Protein AF-A0A7J4K271-F1 (afdb_monomer)

pLDDT: mean 82.53, std 18.09, range [30.38, 98.75]

Sequence (324 aa):
MAYIAGIDEAGRGPVIGPMVMAIAACDEQDQVRLARAGIDDSKQLSPELRERLFSVVSDLPHEIISLSPSDIDAAVNGKSQGDNLNLLEARTTALLIYRLAKRTPIAKVIIDSPTKTTAKHERDVREALSKMDSEGVTRNIALVCEIKADANHTIVGAASILAKVTRDASIRDLELTHGPMGSGYPSDPQTQAFLGTHWREGHDFFRRSWESYRRLERSEGQSSLGAFGTVSDENRSAEHAATVEAFEALKGHGFSFVSPTNPYEVVRMKGAAGVTIIRYTTGKLVVQGPDGARANAERLIASLGLAQAAGLESKRPRGRPKKA

Foldseek 3Di:
DAKEKEKDWDDPFFQFAWIKIKMFIDDPVLVVQLVVLVLALADPADLVSLVVCLVSLVVTQMDMDIGFLVNQLCQCVPPDPPRHPLLVVLLVLLVRLVVSLVPHRHQEYEYAHPDPPQVVSVVSNVVSNVVPPPVCSCVRYHYHYDHSVSNVDSNNVSRVSNNHNVRVVRQVVVCVPQNDQPPSHPPDPSVLVSCLPCLVVPDRRGNCSDPSNVVSVVVVVVVVVVVPDPPDPVVLVVLLVVLQVLCVVCVVVAKDFDDDPDPQWSTWIAGPQGWIWTAGPVLAIDIDHDPVVSVVVVVVCVVSVVCVSRDDDDDDDDDDDDDD

Nearest PDB structures (foldseek):
  1eke-assembly1_B  TM=8.926E-01  e=1.968E-17  Methanocaldococcus jannaschii
  1eke-assembly1_A  TM=8.820E-01  e=4.638E-17  Methanocaldococcus jannaschii
  2dfh-assembly1_A  TM=8.476E-01  e=7.035E-18  Thermococcus kodakarensis KOD1
  3p5j-assembly1_A  TM=8.511E-01  e=9.435E-15  Mus musculus
  3puf-assembly4_J  TM=8.505E-01  e=3.719E-14  Homo sapiens

Structure (mmCIF, N/CA/C/O backbone):
data_AF-A0A7J4K271-F1
#
_entry.id   AF-A0A7J4K271-F1
#
loop_
_atom_site.group_PDB
_atom_site.id
_atom_site.type_symbol
_atom_site.label_atom_id
_atom_site.label_alt_id
_atom_site.label_comp_id
_atom_site.label_asym_id
_atom_site.label_entity_id
_atom_site.label_seq_id
_atom_site.pdbx_PDB_ins_code
_atom_site.Cartn_x
_atom_site.Cartn_y
_atom_site.Cartn_z
_atom_site.occupancy
_atom_site.B_iso_or_equiv
_atom_site.auth_seq_id
_atom_site.auth_comp_id
_atom_site.auth_asym_id
_atom_site.auth_atom_id
_atom_site.pdbx_PDB_model_num
ATOM 1 N N . MET A 1 1 ? -18.659 -1.886 23.461 1.00 61.75 1 MET A N 1
ATOM 2 C CA . MET A 1 1 ? -17.397 -2.653 23.411 1.00 61.75 1 MET A CA 1
ATOM 3 C C . MET A 1 1 ? -16.392 -1.842 22.613 1.00 61.75 1 MET A C 1
ATOM 5 O O . MET A 1 1 ? -16.815 -1.136 21.706 1.00 61.75 1 MET A O 1
ATOM 9 N N . ALA A 1 2 ? -15.121 -1.845 23.007 1.00 85.56 2 ALA A N 1
ATOM 10 C CA . ALA A 1 2 ? -14.079 -1.076 22.334 1.00 85.56 2 ALA A CA 1
ATOM 11 C C . ALA A 1 2 ? -13.359 -1.970 21.320 1.00 85.56 2 ALA A C 1
ATOM 13 O O . ALA A 1 2 ? -12.863 -3.029 21.695 1.00 85.56 2 ALA A O 1
ATOM 14 N N . TYR A 1 3 ? -13.308 -1.547 20.060 1.00 96.94 3 TYR A N 1
ATOM 15 C CA . TYR A 1 3 ? -12.655 -2.307 18.998 1.00 96.94 3 TYR A CA 1
ATOM 16 C C . TYR A 1 3 ? -11.147 -2.038 18.970 1.00 96.94 3 TYR A C 1
ATOM 18 O O . TYR A 1 3 ? -10.691 -0.917 19.226 1.00 96.94 3 TYR A O 1
ATOM 26 N N . ILE A 1 4 ? -10.380 -3.062 18.602 1.00 97.44 4 ILE A N 1
ATOM 27 C CA . ILE A 1 4 ? -8.977 -2.933 18.194 1.00 97.44 4 ILE A CA 1
ATOM 28 C C . ILE A 1 4 ? -8.934 -3.091 16.680 1.00 97.44 4 ILE A C 1
ATOM 30 O O . ILE A 1 4 ? -9.568 -3.996 16.144 1.00 97.44 4 ILE A O 1
ATOM 34 N N . ALA A 1 5 ? -8.197 -2.218 16.001 1.00 98.38 5 ALA A N 1
ATOM 35 C CA . ALA A 1 5 ? -8.028 -2.260 14.560 1.00 98.38 5 ALA A CA 1
ATOM 36 C C . ALA A 1 5 ? -6.580 -2.547 14.151 1.00 98.38 5 ALA A C 1
ATOM 38 O O . ALA A 1 5 ? -5.645 -2.189 14.866 1.00 98.38 5 ALA A O 1
ATOM 39 N N . GLY A 1 6 ? -6.414 -3.176 12.992 1.00 98.06 6 GLY A N 1
ATOM 40 C CA . GLY A 1 6 ? -5.140 -3.457 12.340 1.00 98.06 6 GLY A CA 1
ATOM 41 C C . GLY A 1 6 ? -5.098 -2.832 10.950 1.00 98.06 6 GLY A C 1
ATOM 42 O O . GLY A 1 6 ? -6.126 -2.807 10.275 1.00 98.06 6 GLY A O 1
ATOM 43 N N . ILE A 1 7 ? -3.936 -2.326 10.537 1.00 98.56 7 ILE A N 1
ATOM 44 C CA . ILE A 1 7 ? -3.683 -1.766 9.203 1.00 98.56 7 ILE A CA 1
ATOM 45 C C . ILE A 1 7 ? -2.501 -2.472 8.562 1.00 98.56 7 ILE A C 1
ATOM 47 O O . ILE A 1 7 ? -1.463 -2.615 9.205 1.00 98.56 7 ILE A O 1
ATOM 51 N N . ASP A 1 8 ? -2.664 -2.833 7.294 1.00 97.56 8 ASP A N 1
ATOM 52 C CA . ASP A 1 8 ? -1.608 -3.382 6.446 1.00 97.56 8 ASP A CA 1
ATOM 53 C C . ASP A 1 8 ? -1.859 -3.012 4.968 1.00 97.56 8 ASP A C 1
ATOM 55 O O . ASP A 1 8 ? -2.960 -2.579 4.590 1.00 97.56 8 ASP A O 1
ATOM 59 N N . GLU A 1 9 ? -0.848 -3.193 4.122 1.00 96.81 9 GLU A N 1
ATOM 60 C CA . GLU A 1 9 ? -0.902 -2.957 2.688 1.00 96.81 9 GLU A CA 1
ATOM 61 C C . GLU A 1 9 ? -0.472 -4.155 1.829 1.00 96.81 9 GLU A C 1
ATOM 63 O O . GLU A 1 9 ? 0.218 -5.088 2.231 1.00 96.81 9 GLU A O 1
ATOM 68 N N . ALA A 1 10 ? -0.859 -4.107 0.558 1.00 94.94 10 ALA A N 1
ATOM 69 C CA . ALA A 1 10 ? -0.412 -5.030 -0.466 1.00 94.94 10 ALA A CA 1
ATOM 70 C C . ALA A 1 10 ? -0.005 -4.268 -1.723 1.00 94.94 10 ALA A C 1
ATOM 72 O O . ALA A 1 10 ? -0.658 -3.319 -2.157 1.00 94.94 10 ALA A O 1
ATOM 73 N N . GLY A 1 11 ? 1.065 -4.727 -2.371 1.00 94.75 11 GLY A N 1
ATOM 74 C CA . GLY A 1 11 ? 1.507 -4.139 -3.632 1.00 94.75 11 GLY A CA 1
ATOM 75 C C . GLY A 1 11 ? 2.317 -2.864 -3.475 1.00 94.75 11 GLY A C 1
ATOM 76 O O . GLY A 1 11 ? 2.340 -2.054 -4.389 1.00 94.75 11 GLY A O 1
ATOM 77 N N . ARG A 1 12 ? 3.036 -2.675 -2.372 1.00 94.94 12 ARG A N 1
ATOM 78 C CA . ARG A 1 12 ? 3.944 -1.534 -2.223 1.00 94.94 12 ARG A CA 1
ATOM 79 C C . ARG A 1 12 ? 5.079 -1.517 -3.255 1.00 94.94 12 ARG A C 1
ATOM 81 O O . ARG A 1 12 ? 5.373 -0.474 -3.817 1.00 94.94 12 ARG A O 1
ATOM 88 N N . GLY A 1 13 ? 5.704 -2.663 -3.531 1.00 93.94 13 GLY A N 1
ATOM 89 C CA . GLY A 1 13 ? 6.903 -2.782 -4.383 1.00 93.94 13 GLY A CA 1
ATOM 90 C C . GLY A 1 13 ? 6.730 -2.970 -5.908 1.00 93.94 13 GLY A C 1
ATOM 91 O O . GLY A 1 13 ? 7.620 -2.521 -6.633 1.00 93.94 13 GLY A O 1
ATOM 92 N N . PRO A 1 14 ? 5.670 -3.624 -6.420 1.00 95.62 14 PRO A N 1
ATOM 93 C CA . PRO A 1 14 ? 5.467 -3.877 -7.852 1.00 95.62 14 PRO A CA 1
ATOM 94 C C . PRO A 1 14 ? 5.519 -2.628 -8.740 1.00 95.62 14 PRO A C 1
ATOM 96 O O . PRO A 1 14 ? 5.139 -1.549 -8.305 1.00 95.62 14 PRO A O 1
ATOM 99 N N . VAL A 1 15 ? 5.949 -2.781 -9.998 1.00 95.62 15 VAL A N 1
ATOM 100 C CA . VAL A 1 15 ? 5.848 -1.739 -11.045 1.00 95.62 15 VAL A CA 1
ATOM 101 C C . VAL A 1 15 ? 4.485 -1.757 -11.747 1.00 95.62 15 VAL A C 1
ATOM 103 O O . VAL A 1 15 ? 4.126 -0.792 -12.417 1.00 95.62 15 VAL A O 1
ATOM 106 N N . ILE A 1 16 ? 3.720 -2.838 -11.576 1.00 94.62 16 ILE A N 1
ATOM 107 C CA . ILE A 1 16 ? 2.398 -3.044 -12.175 1.00 94.62 16 ILE A CA 1
ATOM 108 C C . ILE A 1 16 ? 1.319 -3.046 -11.089 1.00 94.62 16 ILE A C 1
ATOM 110 O O . ILE A 1 16 ? 1.470 -3.671 -10.031 1.00 94.62 16 ILE A O 1
ATOM 114 N N . GLY A 1 17 ? 0.210 -2.384 -11.400 1.00 93.25 17 GLY A N 1
ATOM 115 C CA . GLY A 1 17 ? -1.034 -2.412 -10.653 1.00 93.25 17 GLY A CA 1
ATOM 116 C C . GLY A 1 17 ? -1.037 -1.542 -9.395 1.00 93.25 17 GLY A C 1
ATOM 117 O O . GLY A 1 17 ? -0.050 -0.862 -9.073 1.00 93.25 17 GLY A O 1
ATOM 118 N N . PRO A 1 18 ? -2.158 -1.555 -8.662 1.00 94.31 18 PRO A N 1
ATOM 119 C CA . PRO A 1 18 ? -2.378 -0.669 -7.530 1.00 94.31 18 PRO A CA 1
ATOM 120 C C . PRO A 1 18 ? -1.581 -1.080 -6.286 1.00 94.31 18 PRO A C 1
ATOM 122 O O . PRO A 1 18 ? -1.069 -2.202 -6.177 1.00 94.31 18 PRO A O 1
ATOM 125 N N . MET A 1 19 ? -1.493 -0.150 -5.337 1.00 97.12 19 MET A N 1
ATOM 126 C CA . MET A 1 19 ? -1.187 -0.440 -3.936 1.00 97.12 19 MET A CA 1
ATOM 127 C C . MET A 1 19 ? -2.499 -0.395 -3.157 1.00 97.12 19 MET A C 1
ATOM 129 O O . MET A 1 19 ? -3.208 0.605 -3.207 1.00 97.12 19 MET A O 1
ATOM 133 N N . VAL A 1 20 ? -2.835 -1.469 -2.454 1.00 97.56 20 VAL A N 1
ATOM 134 C CA . VAL A 1 20 ? -4.080 -1.566 -1.687 1.00 97.56 20 VAL A CA 1
ATOM 135 C C . VAL A 1 20 ? -3.744 -1.503 -0.209 1.00 97.56 20 VAL A C 1
ATOM 137 O O . VAL A 1 20 ? -2.924 -2.284 0.254 1.00 97.56 20 VAL A O 1
ATOM 140 N N . MET A 1 21 ? -4.374 -0.593 0.525 1.00 98.50 21 MET A N 1
ATOM 141 C CA . MET A 1 21 ? -4.261 -0.485 1.979 1.00 98.50 21 MET A CA 1
ATOM 142 C C . MET A 1 21 ? -5.607 -0.814 2.610 1.00 98.50 21 MET A C 1
ATOM 144 O O . MET A 1 21 ? -6.648 -0.377 2.110 1.00 98.50 21 MET A O 1
ATOM 148 N N . ALA A 1 22 ? -5.598 -1.561 3.707 1.00 98.38 22 ALA A N 1
ATOM 149 C CA . ALA A 1 22 ? -6.814 -1.957 4.399 1.00 98.38 22 ALA A CA 1
ATOM 150 C C . ALA A 1 22 ? -6.702 -1.719 5.904 1.00 98.38 22 ALA A C 1
ATOM 152 O O . ALA A 1 22 ? -5.620 -1.783 6.482 1.00 98.38 22 ALA A O 1
ATOM 153 N N . ILE A 1 23 ? -7.849 -1.468 6.530 1.00 98.75 23 ILE A N 1
ATOM 154 C CA . ILE A 1 23 ? -8.034 -1.498 7.980 1.00 98.75 23 ILE A CA 1
ATOM 155 C C . ILE A 1 23 ? -9.146 -2.493 8.300 1.00 98.75 23 ILE A C 1
ATOM 157 O O . ILE A 1 23 ? -10.191 -2.470 7.654 1.00 98.75 23 ILE A O 1
ATOM 161 N N . ALA A 1 24 ? -8.944 -3.332 9.308 1.00 98.31 24 ALA A N 1
ATOM 162 C CA . ALA A 1 24 ? -9.983 -4.182 9.884 1.00 98.31 24 ALA A CA 1
ATOM 163 C C . ALA A 1 24 ? -10.051 -3.940 11.389 1.00 98.31 24 ALA A C 1
ATOM 165 O O . ALA A 1 24 ? -9.020 -3.691 12.010 1.00 98.31 24 ALA A O 1
ATOM 166 N N . ALA A 1 25 ? -11.238 -4.019 11.979 1.00 98.12 25 ALA A N 1
ATOM 167 C CA . ALA A 1 25 ? -11.450 -3.891 13.412 1.00 98.12 25 ALA A CA 1
ATOM 168 C C . ALA A 1 25 ? -12.176 -5.115 13.969 1.00 98.12 25 ALA A C 1
ATOM 170 O O . ALA A 1 25 ? -13.071 -5.656 13.333 1.00 98.12 25 ALA A O 1
ATOM 171 N N . CYS A 1 26 ? -11.798 -5.534 15.171 1.00 96.50 26 CYS A N 1
ATOM 172 C CA . CYS A 1 26 ? -12.411 -6.651 15.883 1.00 96.50 26 CYS A CA 1
ATOM 173 C C . CYS A 1 26 ? -12.672 -6.281 17.345 1.00 96.50 26 CYS A C 1
ATOM 175 O O . CYS A 1 26 ? -11.887 -5.546 17.961 1.00 96.50 26 CYS A O 1
ATOM 177 N N . ASP A 1 27 ? -13.746 -6.822 17.908 1.00 96.00 27 ASP A N 1
ATOM 178 C CA . ASP A 1 27 ? -13.917 -6.930 19.355 1.00 96.00 27 ASP A CA 1
ATOM 179 C C . ASP A 1 27 ? -13.395 -8.286 19.883 1.00 96.00 27 ASP A C 1
ATOM 181 O O . ASP A 1 27 ? -12.740 -9.049 19.170 1.00 96.00 27 ASP A O 1
ATOM 185 N N . GLU A 1 28 ? -13.640 -8.588 21.160 1.00 91.88 28 GLU A N 1
ATOM 186 C CA . GLU A 1 28 ? -13.207 -9.849 21.778 1.00 91.88 28 GLU A CA 1
ATOM 187 C C . GLU A 1 28 ? -13.859 -11.090 21.142 1.00 91.88 28 GLU A C 1
ATOM 189 O O . GLU A 1 28 ? -13.219 -12.137 21.031 1.00 91.88 28 GLU A O 1
ATOM 194 N N . GLN A 1 29 ? -15.119 -10.996 20.708 1.00 92.50 29 GLN A N 1
ATOM 195 C CA . GLN A 1 29 ? -15.826 -12.118 20.087 1.00 92.50 29 GLN A CA 1
ATOM 196 C C . GLN A 1 29 ? -15.284 -12.382 18.683 1.00 92.50 29 GLN A C 1
ATOM 198 O O . GLN A 1 29 ? -15.038 -13.535 18.313 1.00 92.50 29 GLN A O 1
ATOM 203 N N . ASP A 1 30 ? -15.030 -11.312 17.933 1.00 93.94 30 ASP A N 1
ATOM 204 C CA . ASP A 1 30 ? -14.388 -11.369 16.626 1.00 93.94 30 ASP A CA 1
ATOM 205 C C . ASP A 1 30 ? -12.981 -11.973 16.717 1.00 93.94 30 ASP A C 1
ATOM 207 O O . ASP A 1 30 ? -12.628 -12.824 15.903 1.00 93.94 30 ASP A O 1
ATOM 211 N N . GLN A 1 31 ? -12.183 -11.625 17.734 1.00 89.06 31 GLN A N 1
ATOM 212 C CA . GLN A 1 31 ? -10.859 -12.235 17.935 1.00 89.06 31 GLN A CA 1
ATOM 213 C C . GLN A 1 31 ? -10.942 -13.755 18.107 1.00 89.06 31 GLN A C 1
ATOM 215 O O . GLN A 1 31 ? -10.200 -14.499 17.462 1.00 89.06 31 GLN A O 1
ATOM 220 N N . VAL A 1 32 ? -11.885 -14.236 18.924 1.00 89.06 32 VAL A N 1
ATOM 221 C CA . VAL A 1 32 ? -12.123 -15.678 19.091 1.00 89.06 32 VAL A CA 1
ATOM 222 C C . VAL A 1 32 ? -12.535 -16.321 17.763 1.00 89.06 32 VAL A C 1
ATOM 224 O O . VAL A 1 32 ? -12.099 -17.433 17.449 1.00 89.06 32 VAL A O 1
ATOM 227 N N . ARG A 1 33 ? -13.356 -15.635 16.962 1.00 90.25 33 ARG A N 1
ATOM 228 C CA . ARG A 1 33 ? -13.785 -16.095 15.635 1.00 90.25 33 ARG A CA 1
ATOM 229 C C . ARG A 1 33 ? -12.612 -16.201 14.656 1.00 90.25 33 ARG A C 1
ATOM 231 O O . ARG A 1 33 ? -12.496 -17.219 13.976 1.00 90.25 33 ARG A O 1
ATOM 238 N N . LEU A 1 34 ? -11.736 -15.199 14.614 1.00 87.94 34 LEU A N 1
ATOM 239 C CA . LEU A 1 34 ? -10.558 -15.167 13.739 1.00 87.94 34 LEU A CA 1
ATOM 240 C C . LEU A 1 34 ? -9.558 -16.271 14.095 1.00 87.94 34 LEU A C 1
ATOM 242 O O . LEU A 1 34 ? -9.122 -17.009 13.209 1.00 87.94 34 LEU A O 1
ATOM 246 N N . ALA A 1 35 ? -9.282 -16.460 15.388 1.00 83.94 35 ALA A N 1
ATOM 247 C CA . ALA A 1 35 ? -8.416 -17.535 15.864 1.00 83.94 35 ALA A CA 1
ATOM 248 C C . ALA A 1 35 ? -8.963 -18.922 15.476 1.00 83.94 35 ALA A C 1
AT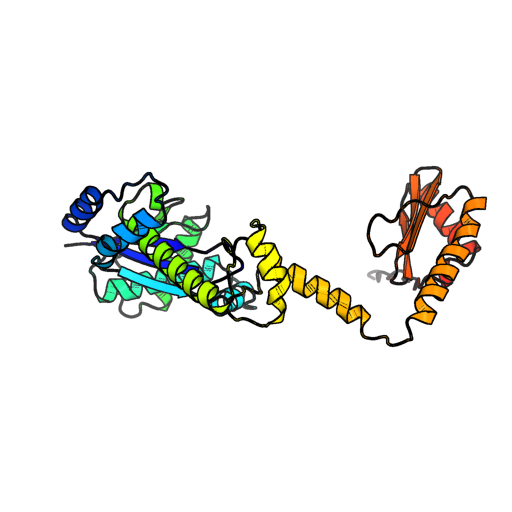OM 250 O O . ALA A 1 35 ? -8.227 -19.778 14.987 1.00 83.94 35 ALA A O 1
ATOM 251 N N . ARG A 1 36 ? -10.281 -19.142 15.617 1.00 86.88 36 ARG A N 1
ATOM 252 C CA . ARG A 1 36 ? -10.945 -20.393 15.195 1.00 86.88 36 ARG A CA 1
ATOM 253 C C . ARG A 1 36 ? -10.918 -20.613 13.684 1.00 86.88 36 ARG A C 1
ATOM 255 O O . ARG A 1 36 ? -10.888 -21.761 13.249 1.00 86.88 36 ARG A O 1
ATOM 262 N N . ALA A 1 37 ? -10.932 -19.542 12.895 1.00 84.88 37 ALA A N 1
ATOM 263 C CA . ALA A 1 37 ? -10.817 -19.617 11.441 1.00 84.88 37 ALA A CA 1
ATOM 264 C C . ALA A 1 37 ? -9.392 -19.966 10.969 1.00 84.88 37 ALA A C 1
ATOM 266 O O . ALA A 1 37 ? -9.200 -20.284 9.796 1.00 84.88 37 ALA A O 1
ATOM 267 N N . GLY A 1 38 ? -8.402 -19.952 11.869 1.00 80.88 38 GLY A N 1
ATOM 268 C CA . GLY A 1 38 ? -7.009 -20.259 11.547 1.00 80.88 38 GLY A CA 1
ATOM 269 C C . GLY A 1 38 ? -6.245 -19.077 10.953 1.00 80.88 38 GLY A C 1
ATOM 270 O O . GLY A 1 38 ? -5.248 -19.291 10.265 1.00 80.88 38 GLY A O 1
ATOM 271 N N . ILE A 1 39 ? -6.704 -17.847 11.205 1.00 75.06 39 ILE A N 1
ATOM 272 C CA . ILE A 1 39 ? -5.879 -16.652 11.026 1.00 75.06 39 ILE A CA 1
ATOM 273 C C . ILE A 1 39 ? -4.948 -16.621 12.238 1.00 75.06 39 ILE A C 1
ATOM 275 O O . ILE A 1 39 ? -5.339 -16.166 13.308 1.00 75.06 39 ILE A O 1
ATOM 279 N N . ASP A 1 40 ? -3.778 -17.243 12.100 1.00 65.19 40 ASP A N 1
ATOM 280 C CA . ASP A 1 40 ? -2.726 -17.228 13.118 1.00 65.19 40 ASP A CA 1
ATOM 281 C C . ASP A 1 40 ? -1.614 -16.251 12.735 1.00 65.19 40 ASP A C 1
ATOM 283 O O . ASP A 1 40 ? -1.435 -15.914 11.563 1.00 65.19 40 ASP A O 1
ATOM 287 N N . ASP A 1 41 ? -0.861 -15.819 13.740 1.00 54.00 41 ASP A N 1
ATOM 288 C CA . ASP A 1 41 ? 0.118 -14.740 13.626 1.00 54.00 41 ASP A CA 1
ATOM 289 C C . ASP A 1 41 ? 1.392 -15.141 12.840 1.00 54.00 41 ASP A C 1
ATOM 291 O O . ASP A 1 41 ? 2.328 -14.365 12.742 1.00 54.00 41 ASP A O 1
ATOM 295 N N . SER A 1 42 ? 1.502 -16.350 12.272 1.00 49.62 42 SER A N 1
ATOM 296 C CA . SER A 1 42 ? 2.818 -16.922 11.924 1.00 49.62 42 SER A CA 1
ATOM 297 C C . SER A 1 42 ? 3.002 -17.436 10.496 1.00 49.62 42 SER A C 1
ATOM 299 O O . SER A 1 42 ? 4.110 -17.861 10.148 1.00 49.62 42 SER A O 1
ATOM 301 N N . LYS A 1 43 ? 1.970 -17.433 9.642 1.00 57.22 43 LYS A N 1
ATOM 302 C CA . LYS A 1 43 ? 2.034 -18.160 8.361 1.00 57.22 43 LYS A CA 1
ATOM 303 C C . LYS A 1 43 ? 1.913 -17.266 7.140 1.00 57.22 43 LYS A C 1
ATOM 305 O O . LYS A 1 43 ? 0.965 -16.512 6.966 1.00 57.22 43 LYS A O 1
ATOM 310 N N . GLN A 1 44 ? 2.845 -17.470 6.211 1.00 67.38 44 GLN A N 1
ATOM 311 C CA . GLN A 1 44 ? 2.656 -17.125 4.806 1.00 67.38 44 GLN A CA 1
ATOM 312 C C . GLN A 1 44 ? 1.460 -17.931 4.274 1.00 67.38 44 GLN A C 1
ATOM 314 O O . GLN A 1 44 ? 1.574 -19.126 4.005 1.00 67.38 44 GLN A O 1
ATOM 319 N N . LEU A 1 45 ? 0.292 -17.296 4.189 1.00 78.19 45 LEU A N 1
ATOM 320 C CA . LEU A 1 45 ? -0.928 -17.918 3.677 1.00 78.19 45 LEU A CA 1
ATOM 321 C C . LEU A 1 45 ? -0.853 -18.031 2.148 1.00 78.19 45 LEU A C 1
ATOM 323 O O . LEU A 1 45 ? -0.512 -17.058 1.471 1.00 78.19 45 LEU A O 1
ATOM 327 N N . SER A 1 46 ? -1.213 -19.195 1.598 1.00 85.31 46 SER A N 1
ATOM 328 C CA . SER A 1 46 ? -1.335 -19.358 0.144 1.00 85.31 46 SER A CA 1
ATOM 329 C C . SER A 1 46 ? -2.470 -18.482 -0.418 1.00 85.31 46 SER A C 1
ATOM 331 O O . SER A 1 46 ? -3.369 -18.088 0.336 1.00 85.31 46 SER A O 1
ATOM 333 N N . PRO A 1 47 ? -2.472 -18.155 -1.724 1.00 84.75 47 PRO A N 1
ATOM 334 C CA . PRO A 1 47 ? -3.582 -17.441 -2.359 1.00 84.75 47 PRO A CA 1
ATOM 335 C C . PRO A 1 47 ? -4.952 -18.073 -2.076 1.00 84.75 47 PRO A C 1
ATOM 337 O O . PRO A 1 47 ? -5.865 -17.371 -1.653 1.00 84.75 47 PRO A O 1
ATOM 340 N N . GLU A 1 48 ? -5.063 -19.395 -2.181 1.00 86.69 48 GLU A N 1
ATOM 341 C CA . GLU A 1 48 ? -6.310 -20.143 -1.972 1.00 86.69 48 GLU A CA 1
ATOM 342 C C . GLU A 1 48 ? -6.784 -20.042 -0.518 1.00 86.69 48 GLU A C 1
ATOM 344 O O . GLU A 1 48 ? -7.972 -19.882 -0.233 1.00 86.69 48 GLU A O 1
ATOM 349 N N . LEU A 1 49 ? -5.841 -20.103 0.428 1.00 86.38 49 LEU A N 1
ATOM 350 C CA . LEU A 1 49 ? -6.147 -19.952 1.843 1.00 86.38 49 LEU A CA 1
ATOM 351 C C . LEU A 1 49 ? -6.597 -18.522 2.167 1.00 86.38 49 LEU A C 1
ATOM 353 O O . LEU A 1 49 ? -7.551 -18.353 2.925 1.00 86.38 49 LEU A O 1
ATOM 357 N N . ARG A 1 50 ? -5.961 -17.502 1.574 1.00 87.88 50 ARG A N 1
ATOM 358 C CA . ARG A 1 50 ? -6.382 -16.099 1.724 1.00 87.88 50 ARG A CA 1
ATOM 359 C C . ARG A 1 50 ? -7.788 -15.875 1.174 1.00 87.88 50 ARG A C 1
ATOM 361 O O . ARG A 1 50 ? -8.582 -15.242 1.856 1.00 87.88 50 ARG A O 1
ATOM 368 N N . GLU A 1 51 ? -8.124 -16.430 0.011 1.00 86.19 51 GLU A N 1
ATOM 369 C CA . GLU A 1 51 ? -9.477 -16.327 -0.559 1.00 86.19 51 GLU A CA 1
ATOM 370 C C . GLU A 1 51 ? -10.531 -17.002 0.322 1.00 86.19 51 GLU A C 1
ATOM 372 O O . GLU A 1 51 ? -11.587 -16.426 0.575 1.00 86.19 51 GLU A O 1
ATOM 377 N N . ARG A 1 52 ? -10.228 -18.178 0.883 1.00 86.81 52 ARG A N 1
ATOM 378 C CA . ARG A 1 52 ? -11.128 -18.841 1.839 1.00 86.81 52 ARG A CA 1
ATOM 379 C C . ARG A 1 52 ? -11.330 -18.022 3.117 1.00 86.81 52 ARG A C 1
ATOM 381 O O . ARG A 1 52 ? -12.421 -18.015 3.676 1.00 86.81 52 ARG A O 1
ATOM 388 N N . LEU A 1 53 ? -10.276 -17.375 3.608 1.00 88.12 53 LEU A N 1
ATOM 389 C CA . LEU A 1 53 ? -10.334 -16.538 4.808 1.00 88.12 53 LEU A CA 1
ATOM 390 C C . LEU A 1 53 ? -10.955 -15.165 4.535 1.00 88.12 53 LEU A C 1
ATOM 392 O O . LEU A 1 53 ? -11.467 -14.554 5.470 1.00 88.12 53 LEU A O 1
ATOM 396 N N . PHE A 1 54 ? -10.955 -14.708 3.277 1.00 88.06 54 PHE A N 1
ATOM 397 C CA . PHE A 1 54 ? -11.502 -13.417 2.868 1.00 88.06 54 PHE A CA 1
ATOM 398 C C . PHE A 1 54 ? -12.943 -13.239 3.338 1.00 88.06 54 PHE A C 1
ATOM 400 O O . PHE A 1 54 ? -13.249 -12.218 3.939 1.00 88.06 54 PHE A O 1
ATOM 407 N N . SER A 1 55 ? -13.796 -14.257 3.167 1.00 83.56 55 SER A N 1
ATOM 408 C CA . SER A 1 55 ? -15.196 -14.191 3.606 1.00 83.56 55 SER A CA 1
ATOM 409 C C . SER A 1 55 ? -15.335 -13.994 5.118 1.00 83.56 55 SER A C 1
ATOM 411 O O . SER A 1 55 ? -16.259 -13.339 5.579 1.00 83.56 55 SER A O 1
ATOM 413 N N . VAL A 1 56 ? -14.410 -14.548 5.909 1.00 87.94 56 VAL A N 1
ATOM 414 C CA . VAL A 1 56 ? -14.423 -14.393 7.369 1.00 87.94 56 VAL A CA 1
ATOM 415 C C . VAL A 1 56 ? -13.949 -12.998 7.767 1.00 87.94 56 VAL A C 1
ATOM 417 O O . VAL A 1 56 ? -14.510 -12.415 8.692 1.00 87.94 56 VAL A O 1
ATOM 420 N N . VAL A 1 57 ? -12.925 -12.457 7.107 1.00 90.81 57 VAL A N 1
ATOM 421 C CA . VAL A 1 57 ? -12.403 -11.121 7.439 1.00 90.81 57 VAL A CA 1
ATOM 422 C C . VAL A 1 57 ? -13.280 -9.997 6.892 1.00 90.81 57 VAL A C 1
ATOM 424 O O . VAL A 1 57 ? -13.342 -8.940 7.510 1.00 90.81 57 VAL A O 1
ATOM 427 N N . SER A 1 58 ? -13.998 -10.218 5.787 1.00 90.31 58 SER A N 1
ATOM 428 C CA . SER A 1 58 ? -14.888 -9.221 5.181 1.00 90.31 58 SER A CA 1
ATOM 429 C C . SER A 1 58 ? -16.138 -8.932 6.011 1.00 90.31 58 SER A C 1
ATOM 431 O O . SER A 1 58 ? -16.748 -7.881 5.840 1.00 90.31 58 SER A O 1
ATOM 433 N N . ASP A 1 59 ? -16.522 -9.828 6.921 1.00 92.56 59 ASP A N 1
ATOM 434 C CA . ASP A 1 59 ? -17.641 -9.575 7.840 1.00 92.56 59 ASP A CA 1
ATOM 435 C C . ASP A 1 59 ? -17.264 -8.631 8.992 1.00 92.56 59 ASP A C 1
ATOM 437 O O . ASP A 1 59 ? -18.145 -8.097 9.666 1.00 92.56 59 ASP A O 1
ATOM 441 N N . LEU A 1 60 ? -15.967 -8.448 9.259 1.00 95.50 60 LEU A N 1
ATOM 442 C CA . LEU A 1 60 ? -15.505 -7.505 10.272 1.00 95.50 60 LEU A CA 1
ATOM 443 C C . LEU A 1 60 ? -15.771 -6.065 9.809 1.00 95.50 60 LEU A C 1
ATOM 445 O O . LEU A 1 60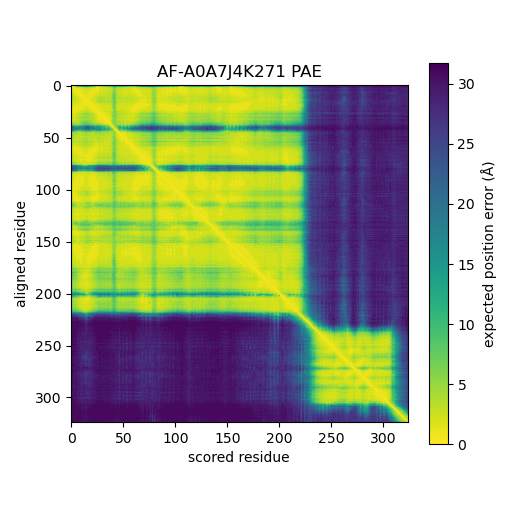 ? -15.744 -5.791 8.604 1.00 95.50 60 LEU A O 1
ATOM 449 N N . PRO A 1 61 ? -15.936 -5.098 10.727 1.00 97.69 61 PRO A N 1
ATOM 450 C CA . PRO A 1 61 ? -15.843 -3.690 10.368 1.00 97.69 61 PRO A CA 1
ATOM 451 C C . PRO A 1 61 ? -14.489 -3.394 9.706 1.00 97.69 61 PRO A C 1
ATOM 453 O O . PRO A 1 61 ? -13.440 -3.504 10.337 1.00 97.69 61 PRO A O 1
ATOM 456 N N . HIS A 1 62 ? -14.502 -3.021 8.428 1.00 98.19 62 HIS A N 1
ATOM 457 C CA . HIS A 1 62 ? -13.283 -2.802 7.651 1.00 98.19 62 HIS A CA 1
ATOM 458 C C . HIS A 1 62 ? -13.438 -1.667 6.636 1.00 98.19 62 HIS A C 1
ATOM 460 O O . HIS A 1 62 ? -14.552 -1.355 6.220 1.00 98.19 62 HIS A O 1
ATOM 466 N N . GLU A 1 63 ? -12.325 -1.073 6.215 1.00 98.25 63 GLU A N 1
ATOM 467 C CA . GLU A 1 63 ? -12.235 -0.150 5.076 1.00 98.25 63 GLU A CA 1
ATOM 468 C C . GLU A 1 63 ? -11.055 -0.553 4.191 1.00 98.25 63 GLU A C 1
ATOM 470 O O . GLU A 1 63 ? -10.029 -1.021 4.688 1.00 98.25 63 GLU A O 1
ATOM 475 N N . ILE A 1 64 ? -11.186 -0.347 2.881 1.00 97.75 64 ILE A N 1
ATOM 476 C CA . ILE A 1 64 ? -10.135 -0.624 1.897 1.00 97.75 64 ILE A CA 1
ATOM 477 C C . ILE A 1 64 ? -9.983 0.597 0.992 1.00 97.75 64 ILE A C 1
ATOM 479 O O . ILE A 1 64 ? -10.969 1.170 0.527 1.00 97.75 64 ILE A O 1
ATOM 483 N N . ILE A 1 65 ? -8.743 0.994 0.724 1.00 97.94 65 ILE A N 1
ATOM 484 C CA . ILE A 1 65 ? -8.409 2.028 -0.254 1.00 97.94 65 ILE A CA 1
ATOM 485 C C . ILE A 1 65 ? -7.406 1.448 -1.248 1.00 97.94 65 ILE A C 1
ATOM 487 O O . ILE A 1 65 ? -6.338 0.976 -0.866 1.00 97.94 65 ILE A O 1
ATOM 491 N N . SER A 1 66 ? -7.753 1.513 -2.532 1.00 96.75 66 SER A N 1
ATOM 492 C CA . SER A 1 66 ? -6.860 1.167 -3.636 1.00 96.75 66 SER A CA 1
ATOM 493 C C . SER A 1 66 ? -6.271 2.442 -4.231 1.00 96.75 66 SER A C 1
ATOM 495 O O . SER A 1 66 ? -7.006 3.284 -4.742 1.00 96.75 66 SER A O 1
ATOM 497 N N . LEU A 1 67 ? -4.951 2.577 -4.156 1.00 94.69 67 LEU A N 1
ATOM 498 C CA . LEU A 1 67 ? -4.183 3.661 -4.757 1.00 94.69 67 LEU A CA 1
ATOM 499 C C . LEU A 1 67 ? -3.738 3.223 -6.150 1.00 94.69 67 LEU A C 1
ATOM 501 O O . LEU A 1 67 ? -2.984 2.253 -6.299 1.00 94.69 67 LEU A O 1
ATOM 505 N N . SER A 1 68 ? -4.214 3.933 -7.169 1.00 93.69 68 SER A N 1
ATOM 506 C CA . SER A 1 68 ? -3.840 3.665 -8.555 1.00 93.69 68 SER A CA 1
ATOM 507 C C . SER A 1 68 ? -2.356 3.980 -8.794 1.00 93.69 68 SER A C 1
ATOM 509 O O . SER A 1 68 ? -1.757 4.770 -8.054 1.00 93.69 68 SER A O 1
ATOM 511 N N . PRO A 1 69 ? -1.737 3.431 -9.852 1.00 93.50 69 PRO A N 1
ATOM 512 C CA . PRO A 1 69 ? -0.395 3.845 -10.256 1.00 93.50 69 PRO A CA 1
ATOM 513 C C . PRO A 1 69 ? -0.263 5.353 -10.480 1.00 93.50 69 PRO A C 1
ATOM 515 O O . PRO A 1 69 ? 0.774 5.913 -10.142 1.00 93.50 69 PRO A O 1
ATOM 518 N N . SER A 1 70 ? -1.319 6.025 -10.948 1.00 89.75 70 SER A N 1
ATOM 519 C CA . SER A 1 70 ? -1.342 7.485 -11.082 1.00 89.75 70 SER A CA 1
ATOM 520 C C . SER A 1 70 ? -1.276 8.202 -9.728 1.00 89.75 70 SER A C 1
ATOM 522 O O . SER A 1 70 ? -0.515 9.158 -9.588 1.00 89.75 70 SER A O 1
ATOM 524 N N . ASP A 1 71 ? -2.025 7.747 -8.717 1.00 90.25 71 ASP A N 1
ATOM 525 C CA . ASP A 1 71 ? -1.970 8.322 -7.359 1.00 90.25 71 ASP A CA 1
ATOM 526 C C . ASP A 1 71 ? -0.570 8.168 -6.756 1.00 90.25 71 ASP A C 1
ATOM 528 O O . ASP A 1 71 ? -0.004 9.090 -6.161 1.00 90.25 71 ASP A O 1
ATOM 532 N N . ILE A 1 72 ? 0.006 6.985 -6.959 1.00 93.50 72 ILE A N 1
ATOM 533 C CA . ILE A 1 72 ? 1.350 6.631 -6.523 1.00 93.50 72 ILE A CA 1
ATOM 534 C C . ILE A 1 72 ? 2.397 7.509 -7.226 1.00 93.50 72 ILE A C 1
ATOM 536 O O . ILE A 1 72 ? 3.255 8.102 -6.569 1.00 93.50 72 ILE A O 1
ATOM 540 N N . ASP A 1 73 ? 2.319 7.635 -8.550 1.00 91.81 73 ASP A N 1
ATOM 541 C CA . ASP A 1 73 ? 3.233 8.453 -9.343 1.00 91.81 73 ASP A CA 1
ATOM 542 C C . ASP A 1 73 ? 3.131 9.932 -8.980 1.00 91.81 73 ASP A C 1
ATOM 544 O O . ASP A 1 73 ? 4.159 10.603 -8.875 1.00 91.81 73 ASP A O 1
ATOM 548 N N . ALA A 1 74 ? 1.921 10.440 -8.740 1.00 89.62 74 ALA A N 1
ATOM 549 C CA . ALA A 1 74 ? 1.701 11.807 -8.284 1.00 89.62 74 ALA A CA 1
ATOM 550 C C . ALA A 1 74 ? 2.389 12.065 -6.935 1.00 89.62 74 ALA A C 1
ATOM 552 O O . ALA A 1 74 ? 3.038 13.098 -6.766 1.00 89.62 74 ALA A O 1
ATOM 553 N N . ALA A 1 75 ? 2.316 11.114 -6.000 1.00 89.44 75 ALA A N 1
ATOM 554 C CA . ALA A 1 75 ? 2.975 11.237 -4.703 1.00 89.44 75 ALA A CA 1
ATOM 555 C C . ALA A 1 75 ? 4.504 11.117 -4.784 1.00 89.44 75 ALA A C 1
ATOM 557 O O . ALA A 1 75 ? 5.209 11.840 -4.085 1.00 89.44 75 ALA A O 1
ATOM 558 N N . VAL A 1 76 ? 5.037 10.216 -5.616 1.00 89.38 76 VAL A N 1
ATOM 559 C CA . VAL A 1 76 ? 6.492 10.001 -5.742 1.00 89.38 76 VAL A CA 1
ATOM 560 C C . VAL A 1 76 ? 7.165 11.100 -6.573 1.00 89.38 76 VAL A C 1
ATOM 562 O O . VAL A 1 76 ? 8.307 11.467 -6.296 1.00 89.38 76 VAL A O 1
ATOM 565 N N . ASN A 1 77 ? 6.480 11.634 -7.587 1.00 86.69 77 ASN A N 1
ATOM 566 C CA . ASN A 1 77 ? 6.990 12.704 -8.454 1.00 86.69 77 ASN A CA 1
ATOM 567 C C . ASN A 1 77 ? 6.625 14.114 -7.962 1.00 86.69 77 ASN A C 1
ATOM 569 O O . ASN A 1 77 ? 7.050 15.099 -8.575 1.00 86.69 77 ASN A O 1
ATOM 573 N N . GLY A 1 78 ? 5.810 14.223 -6.910 1.00 74.88 78 GLY A N 1
ATOM 574 C CA . GLY A 1 78 ? 5.326 15.487 -6.368 1.00 74.88 78 GLY A CA 1
ATOM 575 C C . GLY A 1 78 ? 6.466 16.469 -6.087 1.00 74.88 78 GLY A C 1
ATOM 576 O O . GLY A 1 78 ? 7.484 16.124 -5.495 1.00 74.88 78 GLY A O 1
ATOM 577 N N . LYS A 1 79 ? 6.304 17.721 -6.536 1.00 58.28 79 LYS A N 1
ATOM 578 C CA . LYS A 1 79 ? 7.306 18.792 -6.355 1.00 58.28 79 LYS A CA 1
ATOM 579 C C . LYS A 1 79 ? 7.232 19.470 -4.982 1.00 58.28 79 LYS A C 1
ATOM 581 O O . LYS A 1 79 ? 8.086 20.299 -4.668 1.00 58.28 79 LYS A O 1
ATOM 586 N N . SER A 1 80 ? 6.217 19.155 -4.182 1.00 60.78 80 SER A N 1
ATOM 587 C CA . SER A 1 80 ? 6.081 19.660 -2.817 1.00 60.78 80 SER A CA 1
ATOM 588 C C . SER A 1 80 ? 7.125 19.009 -1.912 1.00 60.78 80 SER A C 1
ATOM 590 O O . SER A 1 80 ? 7.383 17.808 -2.003 1.00 60.78 80 SER A O 1
ATOM 592 N N . GLN A 1 81 ? 7.733 19.789 -1.015 1.00 49.56 81 GLN A N 1
ATOM 593 C CA . GLN A 1 81 ? 8.681 19.251 -0.039 1.00 49.56 81 GLN A CA 1
ATOM 594 C C . GLN A 1 81 ? 8.025 18.143 0.796 1.00 49.56 81 GLN A C 1
ATOM 596 O O . GLN A 1 81 ? 7.086 18.396 1.545 1.00 49.56 81 GLN A O 1
ATOM 601 N N . GLY A 1 82 ? 8.565 16.928 0.696 1.00 61.31 82 GLY A N 1
ATOM 602 C CA . GLY A 1 82 ? 8.213 15.808 1.568 1.00 61.31 82 GLY A CA 1
ATOM 603 C C . GLY A 1 82 ? 7.198 14.816 1.003 1.00 61.31 82 GLY A C 1
ATOM 604 O O . GLY A 1 82 ? 7.045 13.758 1.613 1.00 61.31 82 GLY A O 1
ATOM 605 N N . ASP A 1 83 ? 6.570 15.083 -0.146 1.00 70.69 83 ASP A N 1
ATOM 606 C CA . ASP A 1 83 ? 5.717 14.088 -0.806 1.00 70.69 83 ASP A CA 1
ATOM 607 C C . ASP A 1 83 ? 6.580 12.910 -1.291 1.00 70.69 83 ASP A C 1
ATOM 609 O O . ASP A 1 83 ? 7.593 13.068 -1.971 1.00 70.69 83 ASP A O 1
ATOM 613 N N . ASN A 1 84 ? 6.237 11.720 -0.810 1.00 88.94 84 ASN A N 1
ATOM 614 C CA . ASN A 1 84 ? 6.855 10.450 -1.161 1.00 88.94 84 ASN A CA 1
ATOM 615 C C . ASN A 1 84 ? 5.894 9.320 -0.777 1.00 88.94 84 ASN A C 1
ATOM 617 O O . ASN A 1 84 ? 4.879 9.551 -0.113 1.00 88.94 84 ASN A O 1
ATOM 621 N N . LEU A 1 85 ? 6.247 8.088 -1.139 1.00 93.19 85 LEU A N 1
ATOM 622 C CA . LEU A 1 85 ? 5.402 6.924 -0.891 1.00 93.19 85 LEU A CA 1
ATOM 623 C C . LEU A 1 85 ? 5.066 6.722 0.602 1.00 93.19 85 LEU A C 1
ATOM 625 O O . LEU A 1 85 ? 3.920 6.429 0.916 1.00 93.19 85 LEU A O 1
ATOM 629 N N . ASN A 1 86 ? 6.004 6.984 1.523 1.00 94.38 86 ASN A N 1
ATOM 630 C CA . ASN A 1 86 ? 5.751 6.861 2.968 1.00 94.38 86 ASN A CA 1
ATOM 631 C C . ASN A 1 86 ? 4.719 7.879 3.469 1.00 94.38 86 ASN A C 1
ATOM 633 O O . ASN A 1 86 ? 3.937 7.581 4.369 1.00 94.38 86 ASN A O 1
ATOM 637 N N . LEU A 1 87 ? 4.737 9.100 2.923 1.00 93.38 87 LEU A N 1
ATOM 638 C CA . LEU A 1 87 ? 3.773 10.132 3.303 1.00 93.38 87 LEU A CA 1
ATOM 639 C C . LEU A 1 87 ? 2.395 9.863 2.684 1.00 93.38 87 LEU A C 1
ATOM 641 O O . LEU A 1 87 ? 1.383 10.130 3.332 1.00 93.38 87 LEU A O 1
ATOM 645 N N . LEU A 1 88 ? 2.346 9.307 1.467 1.00 95.19 88 LEU A N 1
ATOM 646 C CA . LEU A 1 88 ? 1.101 8.826 0.862 1.00 95.19 88 LEU A CA 1
ATOM 647 C C . LEU A 1 88 ? 0.459 7.735 1.727 1.00 95.19 88 LEU A C 1
ATOM 649 O O . LEU A 1 88 ? -0.732 7.822 2.019 1.00 95.19 88 LEU A O 1
ATOM 653 N N . GLU A 1 89 ? 1.243 6.760 2.188 1.00 97.12 89 GLU A N 1
ATOM 654 C CA . GLU A 1 89 ? 0.763 5.726 3.111 1.00 97.12 89 GLU A CA 1
ATOM 655 C C . GLU A 1 89 ? 0.270 6.327 4.417 1.00 97.12 89 GLU A C 1
ATOM 657 O O . GLU A 1 89 ? -0.847 6.041 4.818 1.00 97.12 89 GLU A O 1
ATOM 662 N N . ALA A 1 90 ? 1.030 7.228 5.046 1.00 96.88 90 ALA A N 1
ATOM 663 C CA . ALA A 1 90 ? 0.607 7.853 6.300 1.00 96.88 90 ALA A CA 1
ATOM 664 C C . ALA A 1 90 ? -0.730 8.610 6.162 1.00 96.88 90 ALA A C 1
ATOM 666 O O . ALA A 1 90 ? -1.605 8.503 7.025 1.00 96.88 90 ALA A O 1
ATOM 667 N N . ARG A 1 91 ? -0.922 9.341 5.054 1.00 96.44 91 ARG A N 1
ATOM 668 C CA . ARG A 1 91 ? -2.187 10.027 4.735 1.00 96.44 91 ARG A CA 1
ATOM 669 C C . ARG A 1 91 ? -3.328 9.041 4.476 1.00 96.44 91 ARG A C 1
ATOM 671 O O . ARG A 1 91 ? -4.448 9.278 4.921 1.00 96.44 91 ARG A O 1
ATOM 678 N N . THR A 1 92 ? -3.045 7.942 3.783 1.00 98.12 92 THR A N 1
ATOM 679 C CA . THR A 1 92 ? -4.035 6.901 3.469 1.00 98.12 92 THR A CA 1
ATOM 680 C C . THR A 1 92 ? -4.439 6.129 4.725 1.00 98.12 92 THR A C 1
ATOM 682 O O . THR A 1 92 ? -5.628 5.961 4.973 1.00 98.12 92 THR A O 1
ATOM 685 N N . THR A 1 93 ? -3.481 5.770 5.580 1.00 98.50 93 THR A N 1
ATOM 686 C CA . THR A 1 93 ? -3.702 5.210 6.918 1.00 98.50 93 THR A CA 1
ATOM 687 C C . THR A 1 93 ? -4.594 6.127 7.752 1.00 98.50 93 THR A C 1
ATOM 689 O O . THR A 1 93 ? -5.591 5.669 8.304 1.00 98.50 93 THR A O 1
ATOM 692 N N . ALA A 1 94 ? -4.311 7.433 7.799 1.00 98.19 94 ALA A N 1
ATOM 693 C CA . ALA A 1 94 ? -5.169 8.390 8.500 1.00 98.19 94 ALA A CA 1
ATOM 694 C C . ALA A 1 94 ? -6.609 8.402 7.952 1.00 98.19 94 ALA A C 1
ATOM 696 O O . ALA A 1 94 ? -7.562 8.389 8.731 1.00 98.19 94 ALA A O 1
ATOM 697 N N . LEU A 1 95 ? -6.777 8.359 6.626 1.00 98.12 95 LEU A N 1
ATOM 698 C CA . LEU A 1 95 ? -8.093 8.318 5.988 1.00 98.12 95 LEU A CA 1
ATOM 699 C C . LEU A 1 95 ? -8.860 7.021 6.301 1.00 98.12 95 LEU A C 1
ATOM 701 O O . LEU A 1 95 ? -10.060 7.081 6.570 1.00 98.12 95 LEU A O 1
ATOM 705 N N . LEU A 1 96 ? -8.181 5.870 6.301 1.00 98.69 96 LEU A N 1
ATOM 706 C CA . LEU A 1 96 ? -8.751 4.579 6.701 1.00 98.69 96 LEU A CA 1
ATOM 707 C C . LEU A 1 96 ? -9.246 4.618 8.154 1.00 98.69 96 LEU A C 1
ATOM 709 O O . LEU A 1 96 ? -10.399 4.274 8.419 1.00 98.69 96 LEU A O 1
ATOM 713 N N . ILE A 1 97 ? -8.404 5.099 9.078 1.00 98.50 97 ILE A N 1
ATOM 714 C CA . ILE A 1 97 ? -8.749 5.246 10.501 1.00 98.50 97 ILE A CA 1
ATOM 715 C C . ILE A 1 97 ? -9.965 6.154 10.654 1.00 98.50 97 ILE A C 1
ATOM 717 O O . ILE A 1 97 ? -10.932 5.771 11.308 1.00 98.50 97 ILE A O 1
ATOM 721 N N . TYR A 1 98 ? -9.936 7.338 10.037 1.00 98.00 98 TYR A N 1
ATOM 722 C CA . TYR A 1 98 ? -11.022 8.307 10.130 1.00 98.00 98 TYR A CA 1
ATOM 723 C C . TYR A 1 98 ? -12.346 7.718 9.625 1.00 98.00 98 TYR A C 1
ATOM 725 O O . TYR A 1 98 ? -13.343 7.757 10.343 1.00 98.00 98 TYR A O 1
ATOM 733 N N . ARG A 1 99 ? -12.360 7.108 8.430 1.00 97.69 99 ARG A N 1
ATOM 734 C CA . ARG A 1 99 ? -13.573 6.511 7.844 1.00 97.69 99 ARG A CA 1
ATOM 735 C C . ARG A 1 99 ? -14.156 5.404 8.713 1.00 97.69 99 ARG A C 1
ATOM 737 O O . ARG A 1 99 ? -15.357 5.421 8.982 1.00 97.69 99 ARG A O 1
ATOM 744 N N . LEU A 1 100 ? -13.322 4.476 9.185 1.00 97.69 100 LEU A N 1
ATOM 745 C CA . LEU A 1 100 ? -13.812 3.370 10.003 1.00 97.69 100 LEU A CA 1
ATOM 746 C C . LEU A 1 100 ? -14.284 3.854 11.382 1.00 97.69 100 LEU A C 1
ATOM 748 O O . LEU A 1 100 ? -15.329 3.408 11.857 1.00 97.69 100 LEU A O 1
ATOM 752 N N . ALA A 1 101 ? -13.573 4.808 11.993 1.00 96.88 101 ALA A N 1
ATOM 753 C CA . ALA A 1 101 ? -13.909 5.353 13.307 1.00 96.88 101 ALA A CA 1
ATOM 754 C C . ALA A 1 101 ? -15.248 6.113 13.330 1.00 96.88 101 ALA A C 1
ATOM 756 O O . ALA A 1 101 ? -15.909 6.152 14.365 1.00 96.88 101 ALA A O 1
ATOM 757 N N . LYS A 1 102 ? -15.712 6.652 12.190 1.00 96.00 102 LYS A N 1
ATOM 758 C CA . LYS A 1 102 ? -17.055 7.263 12.091 1.00 96.00 102 LYS A CA 1
ATOM 759 C C . LYS A 1 102 ? -18.199 6.269 12.292 1.00 96.00 102 LYS A C 1
ATOM 761 O O . LYS A 1 102 ? -19.310 6.688 12.606 1.00 96.00 102 LYS A O 1
ATOM 766 N N . ARG A 1 103 ? -17.950 4.973 12.083 1.00 95.88 103 ARG A N 1
ATOM 767 C CA . ARG A 1 103 ? -18.966 3.910 12.163 1.00 95.88 103 ARG A CA 1
ATOM 768 C C . ARG A 1 103 ? -18.642 2.802 13.163 1.00 95.88 103 ARG A C 1
ATOM 770 O O . ARG A 1 103 ? -19.502 1.972 13.430 1.00 95.88 103 ARG A O 1
ATOM 777 N N . THR A 1 104 ? -17.438 2.806 13.733 1.00 96.19 104 THR A N 1
ATOM 778 C CA . THR A 1 104 ? -16.951 1.770 14.651 1.00 96.19 104 THR A CA 1
ATOM 779 C C . THR A 1 104 ? -16.212 2.419 15.824 1.00 96.19 104 THR A C 1
ATOM 781 O O . THR A 1 104 ? -15.297 3.208 15.589 1.00 96.19 104 THR A O 1
ATOM 784 N N . PRO A 1 105 ? -16.545 2.103 17.090 1.00 95.31 105 PRO A N 1
ATOM 785 C CA . PRO A 1 105 ? -15.872 2.679 18.252 1.00 95.31 105 PRO A CA 1
ATOM 786 C C . PRO A 1 105 ? -14.499 2.022 18.477 1.00 95.31 105 PRO A C 1
ATOM 788 O O . PRO A 1 105 ? -14.352 1.082 19.263 1.00 95.31 105 PRO A O 1
ATOM 791 N N . ILE A 1 106 ? -13.489 2.519 17.764 1.00 97.50 106 ILE A N 1
ATOM 792 C CA . ILE A 1 106 ? -12.104 2.038 17.834 1.00 97.50 106 ILE A CA 1
ATOM 793 C C . ILE A 1 106 ? -11.393 2.683 19.027 1.00 97.50 106 ILE A C 1
ATOM 795 O O . ILE A 1 106 ? -11.380 3.903 19.160 1.00 97.50 106 ILE A O 1
ATOM 799 N N . ALA A 1 107 ? -10.758 1.877 19.877 1.00 97.44 107 ALA A N 1
ATOM 800 C CA . ALA A 1 107 ? -9.906 2.374 20.962 1.00 97.44 107 ALA A CA 1
ATOM 801 C C . ALA A 1 107 ? -8.416 2.375 20.599 1.00 97.44 107 ALA A C 1
ATOM 803 O O . ALA A 1 107 ? -7.647 3.188 21.116 1.00 97.44 107 ALA A O 1
ATOM 804 N N . LYS A 1 108 ? -7.990 1.458 19.725 1.00 98.06 108 LYS A N 1
ATOM 805 C CA . LYS A 1 108 ? -6.584 1.277 19.357 1.00 98.06 108 LYS A CA 1
ATOM 806 C C . LYS A 1 108 ? -6.452 0.851 17.902 1.00 98.06 108 LYS A C 1
ATOM 808 O O . LYS A 1 108 ? -7.221 0.007 17.454 1.00 98.06 108 LYS A O 1
ATOM 813 N N . VAL A 1 109 ? -5.456 1.390 17.206 1.00 98.56 109 VAL A N 1
ATOM 814 C CA . VAL A 1 109 ? -5.058 0.982 15.855 1.00 98.56 109 VAL A CA 1
ATOM 815 C C . VAL A 1 109 ? -3.598 0.543 15.883 1.00 98.56 109 VAL A C 1
ATOM 817 O O . VAL A 1 109 ? -2.730 1.286 16.345 1.00 98.56 109 VAL A O 1
ATOM 820 N N . ILE A 1 110 ? -3.343 -0.658 15.379 1.00 98.19 110 ILE A N 1
ATOM 821 C CA . ILE A 1 110 ? -2.018 -1.247 15.199 1.00 98.19 110 ILE A CA 1
ATOM 822 C C . ILE A 1 110 ? -1.689 -1.180 13.708 1.00 98.19 110 ILE A C 1
ATOM 824 O O . ILE A 1 110 ? -2.493 -1.596 12.879 1.00 98.19 110 ILE A O 1
ATOM 828 N N . ILE A 1 111 ? -0.546 -0.604 13.362 1.00 98.19 111 ILE A N 1
ATOM 829 C CA . ILE A 1 111 ? -0.170 -0.269 11.988 1.00 98.19 111 ILE A CA 1
ATOM 830 C C . ILE A 1 111 ? 1.094 -1.047 11.640 1.00 98.19 111 ILE A C 1
ATOM 832 O O . ILE A 1 111 ? 2.105 -0.885 12.337 1.00 98.19 111 ILE A O 1
ATOM 836 N N . ASP A 1 112 ? 1.054 -1.847 10.569 1.00 96.44 112 ASP A N 1
ATOM 837 C CA . ASP A 1 112 ? 2.287 -2.370 9.984 1.00 96.44 112 ASP A CA 1
ATOM 838 C C . ASP A 1 112 ? 3.052 -1.232 9.305 1.00 96.44 112 ASP A C 1
ATOM 840 O O . ASP A 1 112 ? 2.552 -0.521 8.435 1.00 96.44 112 ASP A O 1
ATOM 844 N N . SER A 1 113 ? 4.255 -0.970 9.801 1.00 92.25 113 SER A N 1
ATOM 845 C CA . SER A 1 113 ? 5.034 0.194 9.416 1.00 92.25 113 SER A CA 1
ATOM 846 C C . SER A 1 113 ? 5.869 -0.115 8.172 1.00 92.25 113 SER A C 1
ATOM 848 O O . SER A 1 113 ? 6.758 -0.972 8.231 1.00 92.25 113 SER A O 1
ATOM 850 N N . PRO A 1 114 ? 5.761 0.691 7.098 1.00 88.56 114 PRO A N 1
ATOM 851 C CA . PRO A 1 114 ? 6.530 0.492 5.865 1.00 88.56 114 PRO A CA 1
ATOM 852 C C . PRO A 1 114 ? 8.022 0.845 6.023 1.00 88.56 114 PRO A C 1
ATOM 854 O O . PRO A 1 114 ? 8.821 0.724 5.088 1.00 88.56 114 PRO A O 1
ATOM 857 N N . THR A 1 115 ? 8.413 1.348 7.198 1.00 88.19 115 THR A N 1
ATOM 858 C CA . THR A 1 115 ? 9.760 1.816 7.529 1.00 88.19 115 THR A CA 1
ATOM 859 C C . THR A 1 115 ? 10.195 1.353 8.918 1.00 88.19 115 THR A C 1
ATOM 861 O O . THR A 1 115 ? 9.389 1.196 9.833 1.00 88.19 115 THR A O 1
ATOM 864 N N . LYS A 1 116 ? 11.515 1.231 9.111 1.00 88.94 116 LYS A N 1
ATOM 865 C CA . LYS A 1 116 ? 12.125 0.971 10.425 1.00 88.94 116 LYS A CA 1
ATOM 866 C C . LYS A 1 116 ? 11.963 2.134 11.408 1.00 88.94 116 LYS A C 1
ATOM 868 O O . LYS A 1 116 ? 12.097 1.949 12.611 1.00 88.94 116 LYS A O 1
ATOM 873 N N . THR A 1 117 ? 11.697 3.341 10.912 1.00 91.25 117 THR A N 1
ATOM 874 C CA . THR A 1 117 ? 11.470 4.540 11.730 1.00 91.25 117 THR A CA 1
ATOM 875 C C . THR A 1 117 ? 10.000 4.662 12.140 1.00 91.25 117 THR A C 1
ATOM 877 O O . THR A 1 117 ? 9.344 5.656 11.827 1.00 91.25 117 THR A O 1
ATOM 880 N N . THR A 1 118 ? 9.485 3.662 12.861 1.00 92.31 118 THR A N 1
ATOM 881 C CA . THR A 1 118 ? 8.066 3.547 13.262 1.00 92.31 118 THR A CA 1
ATOM 882 C C . THR A 1 118 ? 7.535 4.806 13.953 1.00 92.31 118 THR A C 1
ATOM 884 O O . THR A 1 118 ? 6.483 5.315 13.585 1.00 92.31 118 THR A O 1
ATOM 887 N N . ALA A 1 119 ? 8.314 5.404 14.861 1.00 93.94 119 ALA A N 1
ATOM 888 C CA . ALA A 1 119 ? 7.942 6.647 15.542 1.00 93.94 119 ALA A CA 1
ATOM 889 C C . ALA A 1 119 ? 7.785 7.849 14.591 1.00 93.94 119 ALA A C 1
ATOM 891 O O . ALA A 1 119 ? 7.011 8.762 14.865 1.00 93.94 119 ALA A O 1
ATOM 892 N N . LYS A 1 120 ? 8.527 7.890 13.474 1.00 94.06 120 LYS A N 1
ATOM 893 C CA . LYS A 1 120 ? 8.317 8.922 12.448 1.00 94.06 120 LYS A CA 1
ATOM 894 C C . LYS A 1 120 ? 6.998 8.671 11.723 1.00 94.06 120 LYS A C 1
ATOM 896 O O . LYS A 1 120 ? 6.236 9.615 11.559 1.00 94.06 120 LYS A O 1
ATOM 901 N N . HIS A 1 121 ? 6.745 7.428 11.319 1.00 95.06 121 HIS A N 1
ATOM 902 C CA . HIS A 1 121 ? 5.517 7.071 10.617 1.00 95.06 121 HIS A CA 1
ATOM 903 C C . HIS A 1 121 ? 4.277 7.365 11.472 1.00 95.06 121 HIS A C 1
ATOM 905 O O . HIS A 1 121 ? 3.355 8.016 10.994 1.00 95.06 121 HIS A O 1
ATOM 911 N N . GLU A 1 122 ? 4.305 7.023 12.764 1.00 96.50 122 GLU A N 1
ATOM 912 C CA . GLU A 1 122 ? 3.226 7.369 13.697 1.00 96.50 122 GLU A CA 1
ATOM 913 C C . GLU A 1 122 ? 2.972 8.884 13.742 1.00 96.50 122 GLU A C 1
ATOM 915 O O . GLU A 1 122 ? 1.824 9.323 13.678 1.00 96.50 122 GLU A O 1
ATOM 920 N N . ARG A 1 123 ? 4.032 9.705 13.809 1.00 96.44 123 ARG A N 1
ATOM 921 C CA . ARG A 1 123 ? 3.891 11.171 13.771 1.00 96.44 123 ARG A CA 1
ATOM 922 C C . ARG A 1 123 ? 3.254 11.654 12.472 1.00 96.44 123 ARG A C 1
ATOM 924 O O . ARG A 1 123 ? 2.360 12.491 12.538 1.00 96.44 123 ARG A O 1
ATOM 931 N N . ASP A 1 124 ? 3.685 11.125 11.328 1.00 95.88 124 ASP A N 1
ATOM 932 C CA . ASP A 1 124 ? 3.133 11.498 10.021 1.00 95.88 124 ASP A CA 1
ATOM 933 C C . ASP A 1 124 ? 1.629 11.146 9.943 1.00 95.88 124 ASP A C 1
ATOM 935 O O . ASP A 1 124 ? 0.826 11.947 9.459 1.00 95.88 124 ASP A O 1
ATOM 939 N N . VAL A 1 125 ? 1.223 9.985 10.479 1.00 97.19 125 VAL A N 1
ATOM 940 C CA . VAL A 1 125 ? -0.191 9.568 10.568 1.00 97.19 125 VAL A CA 1
ATOM 941 C C . VAL A 1 125 ? -0.980 10.505 11.483 1.00 97.19 125 VAL A C 1
ATOM 943 O O . VAL A 1 125 ? -2.059 10.964 11.107 1.00 97.19 125 VAL A O 1
ATOM 946 N N . ARG A 1 126 ? -0.451 10.843 12.668 1.00 96.69 126 ARG A N 1
ATOM 947 C CA . ARG A 1 126 ? -1.107 11.784 13.596 1.00 96.69 126 ARG A CA 1
ATOM 948 C C . ARG A 1 126 ? -1.274 13.173 12.993 1.00 96.69 126 ARG A C 1
ATOM 950 O O . ARG A 1 126 ? -2.312 13.797 13.191 1.00 96.69 126 ARG A O 1
ATOM 957 N N . GLU A 1 127 ? -0.273 13.653 12.262 1.00 95.69 127 GLU A N 1
ATOM 958 C CA . GLU A 1 127 ? -0.347 14.933 11.560 1.00 95.69 127 GLU A CA 1
ATOM 959 C C . GLU A 1 127 ? -1.398 14.903 10.442 1.00 95.69 127 GLU A C 1
ATOM 961 O O . GLU A 1 127 ? -2.133 15.871 10.254 1.00 95.69 127 GLU A O 1
ATOM 966 N N . ALA A 1 128 ? -1.506 13.799 9.700 1.00 95.88 128 ALA A N 1
ATOM 967 C CA . ALA A 1 128 ? -2.553 13.648 8.696 1.00 95.88 128 ALA A CA 1
ATOM 968 C C . ALA A 1 128 ? -3.953 13.605 9.334 1.00 95.88 128 ALA A C 1
ATOM 970 O O . ALA A 1 128 ? -4.853 14.297 8.856 1.00 95.88 128 ALA A O 1
ATOM 971 N N . LEU A 1 129 ? -4.125 12.868 10.438 1.00 96.94 129 LEU A N 1
ATOM 972 C CA . LEU A 1 129 ? -5.375 12.822 11.202 1.00 96.94 129 LEU A CA 1
ATOM 973 C C . LEU A 1 129 ? -5.783 14.206 11.715 1.00 96.94 129 LEU A C 1
ATOM 975 O O . LEU A 1 129 ? -6.921 14.616 11.506 1.00 96.94 129 LEU A O 1
ATOM 979 N N . SER A 1 130 ? -4.862 14.965 12.318 1.00 94.88 130 SER A N 1
ATOM 980 C CA . SER A 1 130 ? -5.178 16.286 12.883 1.00 94.88 130 SER A CA 1
ATOM 981 C C . SER A 1 130 ? -5.631 17.306 11.835 1.00 94.88 130 SER A C 1
ATOM 983 O O . SER A 1 130 ? -6.386 18.221 12.160 1.00 94.88 130 SER A O 1
ATOM 985 N N . LYS A 1 131 ? -5.209 17.141 10.576 1.00 93.75 131 LYS A N 1
ATOM 986 C CA . LYS A 1 131 ? -5.630 17.990 9.453 1.00 93.75 131 LYS A CA 1
ATOM 987 C C . LYS A 1 131 ? -7.029 17.661 8.926 1.00 93.75 131 LYS A C 1
ATOM 989 O O . LYS A 1 131 ? -7.640 18.538 8.323 1.00 93.75 131 LYS A O 1
ATOM 994 N N . MET A 1 132 ? -7.519 16.431 9.110 1.00 93.31 132 MET A N 1
ATOM 995 C CA . MET A 1 132 ? -8.807 15.982 8.553 1.00 93.31 132 MET A CA 1
ATOM 996 C C . MET A 1 132 ? -9.909 15.776 9.600 1.00 93.31 132 MET A C 1
ATOM 998 O O . MET A 1 132 ? -11.086 15.918 9.281 1.00 93.31 132 MET A O 1
ATOM 1002 N N . ASP A 1 133 ? -9.556 15.465 10.846 1.00 91.88 133 ASP A N 1
ATOM 1003 C CA . ASP A 1 133 ? -10.508 15.125 11.903 1.00 91.88 133 ASP A CA 1
ATOM 1004 C C . ASP A 1 133 ? -10.977 16.362 12.689 1.00 91.88 133 ASP A C 1
ATOM 1006 O O . ASP A 1 133 ? -10.690 16.531 13.877 1.00 91.88 133 ASP A O 1
ATOM 1010 N N . SER A 1 134 ? -11.720 17.249 12.021 1.00 87.44 134 SER A N 1
ATOM 1011 C CA . SER A 1 134 ? -12.295 18.447 12.657 1.00 87.44 134 SER A CA 1
ATOM 1012 C C . SER A 1 134 ? -13.320 18.119 13.750 1.00 87.44 134 SER A C 1
ATOM 1014 O O . SER A 1 134 ? -13.520 18.906 14.672 1.00 87.44 134 SER A O 1
ATOM 1016 N N . GLU A 1 135 ? -13.969 16.959 13.645 1.00 90.00 135 GLU A N 1
ATOM 1017 C CA . GLU A 1 135 ? -14.985 16.460 14.581 1.00 90.00 135 GLU A CA 1
ATOM 1018 C C . GLU A 1 135 ? -14.362 15.823 15.843 1.00 90.00 135 GLU A C 1
ATOM 1020 O O . GLU A 1 135 ? -15.047 15.642 16.848 1.00 90.00 135 GLU A O 1
ATOM 1025 N N . GLY A 1 136 ? -13.060 15.516 15.828 1.00 92.44 136 GLY A N 1
ATOM 1026 C CA . GLY A 1 136 ? -12.356 14.881 16.943 1.00 92.44 136 GLY A CA 1
ATOM 1027 C C . GLY A 1 136 ? -12.703 13.404 17.148 1.00 92.44 136 GLY A C 1
ATOM 1028 O O . GLY A 1 136 ? -12.504 12.890 18.251 1.00 92.44 136 GLY A O 1
ATOM 1029 N N . VAL A 1 137 ? -13.196 12.722 16.109 1.00 93.19 137 VAL A N 1
ATOM 1030 C CA . VAL A 1 137 ? -13.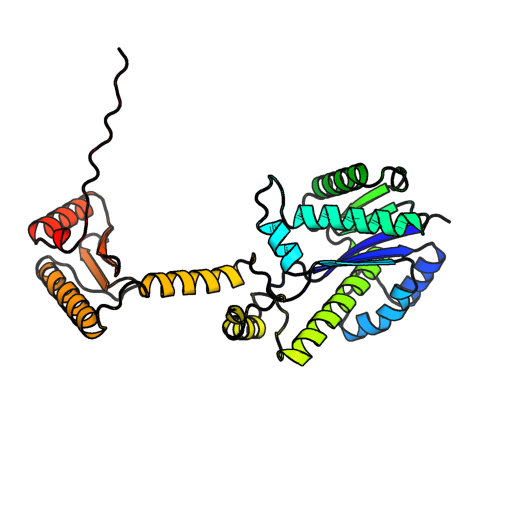591 11.301 16.112 1.00 93.19 137 VAL A CA 1
ATOM 1031 C C . VAL A 1 137 ? -12.417 10.397 16.500 1.00 93.19 137 VAL A C 1
ATOM 1033 O O . VAL A 1 137 ? -12.584 9.398 17.193 1.00 93.19 137 VAL A O 1
ATOM 1036 N N . THR A 1 138 ? -11.207 10.764 16.091 1.00 94.50 138 THR A N 1
ATOM 1037 C CA . THR A 1 138 ? -9.980 9.973 16.252 1.00 94.50 138 THR A CA 1
ATOM 1038 C C . THR A 1 138 ? -9.137 10.393 17.456 1.00 94.50 138 THR A C 1
ATOM 1040 O O . THR A 1 138 ? -8.122 9.763 17.753 1.00 94.50 138 THR A O 1
ATOM 1043 N N . ARG A 1 139 ? -9.565 11.424 18.203 1.00 90.94 139 ARG A N 1
ATOM 1044 C CA . ARG A 1 139 ? -8.784 12.064 19.279 1.00 90.94 139 ARG A CA 1
ATOM 1045 C C . ARG A 1 139 ? -8.310 11.093 20.364 1.00 90.94 139 ARG A C 1
ATOM 1047 O O . ARG A 1 139 ? -7.215 11.264 20.890 1.00 90.94 139 ARG A O 1
ATOM 1054 N N . ASN A 1 140 ? -9.129 10.094 20.691 1.00 92.88 140 ASN A N 1
ATOM 1055 C CA . ASN A 1 140 ? -8.865 9.142 21.775 1.00 92.88 140 ASN A CA 1
ATOM 1056 C C . ASN A 1 140 ? -8.356 7.779 21.278 1.00 92.88 140 ASN A C 1
ATOM 1058 O O . ASN A 1 140 ? -8.282 6.836 22.063 1.00 92.88 140 ASN A O 1
ATOM 1062 N N . ILE A 1 141 ? -8.012 7.659 19.993 1.00 97.12 141 ILE A N 1
ATOM 1063 C CA . ILE A 1 141 ? -7.492 6.415 19.428 1.00 97.12 141 ILE A CA 1
ATOM 1064 C C . ILE A 1 141 ? -5.993 6.308 19.732 1.00 97.12 141 ILE A C 1
ATOM 1066 O O . ILE A 1 141 ? -5.187 7.157 19.334 1.00 97.12 141 ILE A O 1
ATOM 1070 N N . ALA A 1 142 ? -5.600 5.236 20.417 1.00 97.81 142 ALA A N 1
ATOM 1071 C CA . ALA A 1 142 ? -4.194 4.894 20.591 1.00 97.81 142 ALA A CA 1
ATOM 1072 C C . ALA A 1 142 ? -3.622 4.342 19.275 1.00 97.81 142 ALA A C 1
ATOM 1074 O O . ALA A 1 142 ? -4.182 3.408 18.708 1.00 97.81 142 ALA A O 1
ATOM 1075 N N . LEU A 1 143 ? -2.505 4.897 18.800 1.00 97.94 143 LEU A N 1
ATOM 1076 C CA . LEU A 1 143 ? -1.794 4.393 17.623 1.00 97.94 143 LEU A CA 1
ATOM 1077 C C . LEU A 1 143 ? -0.552 3.629 18.068 1.00 97.94 143 LEU A C 1
ATOM 1079 O O . LEU A 1 143 ? 0.163 4.091 18.956 1.00 97.94 143 LEU A O 1
ATOM 1083 N N . VAL A 1 144 ? -0.305 2.486 17.436 1.00 96.88 144 VAL A N 1
ATOM 1084 C CA . VAL A 1 144 ? 0.886 1.661 17.644 1.00 96.88 144 VAL A CA 1
ATOM 1085 C C . VAL A 1 144 ? 1.452 1.312 16.272 1.00 96.88 144 VAL A C 1
ATOM 1087 O O . VAL A 1 144 ? 0.771 0.677 15.477 1.00 96.88 144 VAL A O 1
ATOM 1090 N N . CYS A 1 145 ? 2.674 1.755 15.973 1.00 96.56 145 CYS A N 1
ATOM 1091 C CA . CYS A 1 145 ? 3.369 1.420 14.727 1.00 96.56 145 CYS A CA 1
ATOM 1092 C C . CYS A 1 145 ? 4.476 0.401 15.007 1.00 96.56 145 CYS A C 1
ATOM 1094 O O . CYS A 1 145 ? 5.412 0.691 15.757 1.00 96.56 145 CYS A O 1
ATOM 1096 N N . GLU A 1 146 ? 4.403 -0.760 14.365 1.00 94.31 146 GLU A N 1
ATOM 1097 C CA . GLU A 1 146 ? 5.351 -1.865 14.535 1.00 94.31 146 GLU A CA 1
ATOM 1098 C C . GLU A 1 146 ? 5.876 -2.334 13.177 1.00 94.31 146 GLU A C 1
ATOM 1100 O O . GLU A 1 146 ? 5.292 -2.044 12.144 1.00 94.31 146 GLU A O 1
ATOM 1105 N N . ILE A 1 147 ? 7.018 -3.019 13.162 1.00 92.38 147 ILE A N 1
ATOM 1106 C CA . ILE A 1 147 ? 7.548 -3.639 11.941 1.00 92.38 147 ILE A CA 1
ATOM 1107 C C . ILE A 1 147 ? 7.051 -5.080 11.912 1.00 92.38 147 ILE A C 1
ATOM 1109 O O . ILE A 1 147 ? 7.283 -5.788 12.894 1.00 92.38 147 ILE A O 1
ATOM 1113 N N . LYS A 1 148 ? 6.484 -5.528 10.785 1.00 86.94 148 LYS A N 1
ATOM 1114 C CA . LYS A 1 148 ? 5.886 -6.867 10.648 1.00 86.94 148 LYS A CA 1
ATOM 1115 C C . LYS A 1 148 ? 4.794 -7.077 11.691 1.00 86.94 148 LYS A C 1
ATOM 1117 O O . LYS A 1 148 ? 4.801 -8.060 12.435 1.00 86.94 148 LYS A O 1
ATOM 1122 N N . ALA A 1 149 ? 3.914 -6.089 11.819 1.00 89.69 149 ALA A N 1
ATOM 1123 C CA . ALA A 1 149 ? 2.820 -6.141 12.779 1.00 89.69 149 ALA A CA 1
ATOM 1124 C C . ALA A 1 149 ? 1.834 -7.275 12.440 1.00 89.69 149 ALA A C 1
ATOM 1126 O O . ALA A 1 149 ? 1.248 -7.872 13.341 1.00 89.69 149 ALA A O 1
ATOM 1127 N N . ASP A 1 150 ? 1.715 -7.630 11.159 1.00 83.25 150 ASP A N 1
ATOM 1128 C CA . ASP A 1 150 ? 0.957 -8.782 10.663 1.00 83.25 150 ASP A CA 1
ATOM 1129 C C . ASP A 1 150 ? 1.410 -10.113 11.285 1.00 83.25 150 ASP A C 1
ATOM 1131 O O . ASP A 1 150 ? 0.589 -11.003 11.490 1.00 83.25 150 ASP A O 1
ATOM 1135 N N . ALA A 1 151 ? 2.691 -10.219 11.650 1.00 85.38 151 ALA A N 1
ATOM 1136 C CA . ALA A 1 151 ? 3.277 -11.407 12.264 1.00 85.38 151 ALA A CA 1
ATOM 1137 C C . ALA A 1 151 ? 3.073 -11.513 13.790 1.00 85.38 151 ALA A C 1
ATOM 1139 O O . ALA A 1 151 ? 3.492 -12.491 14.405 1.00 85.38 151 ALA A O 1
ATOM 1140 N N . ASN A 1 152 ? 2.511 -10.487 14.434 1.00 87.12 152 ASN A N 1
ATOM 1141 C CA . ASN A 1 152 ? 2.315 -10.468 15.890 1.00 87.12 152 ASN A CA 1
ATOM 1142 C C . ASN A 1 152 ? 0.869 -10.160 16.294 1.00 87.12 152 ASN A C 1
ATOM 1144 O O . ASN A 1 152 ? 0.524 -10.290 17.467 1.00 87.12 152 ASN A O 1
ATOM 1148 N N . HIS A 1 153 ? 0.039 -9.712 15.348 1.00 91.25 153 HIS A N 1
ATOM 1149 C CA . HIS A 1 153 ? -1.316 -9.253 15.619 1.00 91.25 153 HIS A CA 1
ATOM 1150 C C . HIS A 1 153 ? -2.285 -9.801 14.576 1.00 91.25 153 HIS A C 1
ATOM 1152 O O . HIS A 1 153 ? -2.336 -9.324 13.441 1.00 91.25 153 HIS A O 1
ATOM 1158 N N . THR A 1 154 ? -3.146 -10.725 15.001 1.00 91.88 154 THR A N 1
ATOM 1159 C CA . THR A 1 154 ? -4.150 -11.378 14.147 1.00 91.88 154 THR A CA 1
ATOM 1160 C C . THR A 1 154 ? -5.008 -10.381 13.360 1.00 91.88 154 THR A C 1
ATOM 1162 O O . THR A 1 154 ? -5.336 -10.617 12.198 1.00 91.88 154 THR A O 1
ATOM 1165 N N . ILE A 1 155 ? -5.354 -9.235 13.960 1.00 94.88 155 ILE A N 1
ATOM 1166 C CA . ILE A 1 155 ? -6.163 -8.200 13.298 1.00 94.88 155 ILE A CA 1
ATOM 1167 C C . ILE A 1 155 ? -5.406 -7.463 12.184 1.00 94.88 155 ILE A C 1
ATOM 1169 O O . ILE A 1 155 ? -6.010 -7.066 11.188 1.00 94.88 155 ILE A O 1
ATOM 1173 N N . VAL A 1 156 ? -4.084 -7.321 12.307 1.00 95.06 156 VAL A N 1
ATOM 1174 C CA . VAL A 1 156 ? -3.240 -6.807 11.221 1.00 95.06 156 VAL A CA 1
ATOM 1175 C C . VAL A 1 156 ? -3.139 -7.859 10.117 1.00 95.06 156 VAL A C 1
ATOM 1177 O O . VAL A 1 156 ? -3.315 -7.529 8.949 1.00 95.06 156 VAL A O 1
ATOM 1180 N N . GLY A 1 157 ? -3.008 -9.142 10.473 1.00 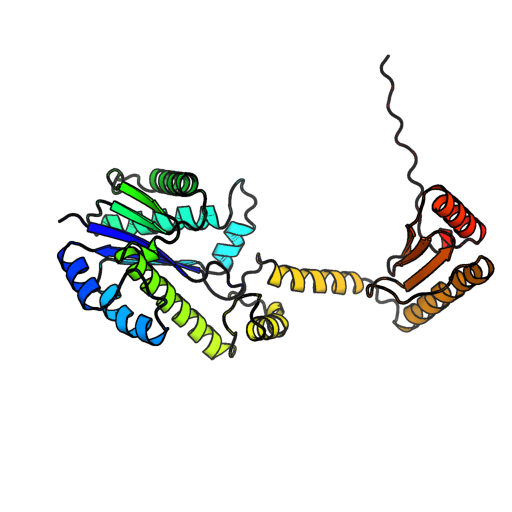93.06 157 GLY A N 1
ATOM 1181 C CA . GLY A 1 157 ? -3.115 -10.251 9.520 1.00 93.06 157 GLY A CA 1
ATOM 1182 C C . GLY A 1 157 ? -4.446 -10.265 8.750 1.00 93.06 157 GLY A C 1
ATOM 1183 O O . GLY A 1 157 ? -4.464 -10.493 7.540 1.00 93.06 157 GLY A O 1
ATOM 1184 N N . ALA A 1 158 ? -5.566 -9.945 9.406 1.00 93.81 158 ALA A N 1
ATOM 1185 C CA . ALA A 1 158 ? -6.864 -9.803 8.745 1.00 93.81 158 ALA A CA 1
ATOM 1186 C C . ALA A 1 158 ? -6.881 -8.642 7.730 1.00 93.81 158 ALA A C 1
ATOM 1188 O O . ALA A 1 158 ? -7.330 -8.831 6.597 1.00 93.81 158 ALA A O 1
ATOM 1189 N N . ALA A 1 159 ? -6.338 -7.473 8.091 1.00 96.12 159 ALA A N 1
ATOM 1190 C CA . ALA A 1 159 ? -6.163 -6.354 7.159 1.00 96.12 159 ALA A CA 1
ATOM 1191 C C . ALA A 1 159 ? -5.250 -6.731 5.977 1.00 96.12 159 ALA A C 1
ATOM 1193 O O . ALA A 1 159 ? -5.564 -6.430 4.824 1.00 96.12 159 ALA A O 1
ATOM 1194 N N . SER A 1 160 ? -4.189 -7.493 6.244 1.00 94.81 160 SER A N 1
ATOM 1195 C CA . SER A 1 160 ? -3.286 -8.041 5.231 1.00 94.81 160 SER A CA 1
ATOM 1196 C C . SER A 1 160 ? -4.020 -8.884 4.193 1.00 94.81 160 SER A C 1
ATOM 1198 O O . SER A 1 160 ? -3.809 -8.731 2.989 1.00 94.81 160 SER A O 1
ATOM 1200 N N . ILE A 1 161 ? -4.914 -9.773 4.645 1.00 93.56 161 ILE A N 1
ATOM 1201 C CA . ILE A 1 161 ? -5.736 -10.618 3.768 1.00 93.56 161 ILE A CA 1
ATOM 1202 C C . ILE A 1 161 ? -6.648 -9.748 2.900 1.00 93.56 161 ILE A C 1
ATOM 1204 O O . ILE A 1 161 ? -6.672 -9.944 1.685 1.00 93.56 161 ILE A O 1
ATOM 1208 N N . LEU A 1 162 ? -7.345 -8.768 3.491 1.00 94.81 162 LEU A N 1
ATOM 1209 C CA . LEU A 1 162 ? -8.210 -7.843 2.749 1.00 94.81 162 LEU A CA 1
ATOM 1210 C C . LEU A 1 162 ? -7.434 -7.113 1.645 1.00 94.81 162 LEU A C 1
ATOM 1212 O O . LEU A 1 162 ? -7.876 -7.090 0.494 1.00 94.81 162 LEU A O 1
ATOM 1216 N N . ALA A 1 163 ? -6.256 -6.572 1.967 1.00 95.81 163 ALA A N 1
ATOM 1217 C CA . ALA A 1 163 ? -5.413 -5.863 1.010 1.00 95.81 163 ALA A CA 1
ATOM 1218 C C . ALA A 1 163 ? -4.900 -6.789 -0.106 1.00 95.81 163 ALA A C 1
ATOM 1220 O O . ALA A 1 163 ? -5.007 -6.466 -1.291 1.00 95.81 163 ALA A O 1
ATOM 1221 N N . LYS A 1 164 ? -4.377 -7.963 0.265 1.00 94.50 164 LYS A N 1
ATOM 1222 C CA . LYS A 1 164 ? -3.799 -8.946 -0.660 1.00 94.50 164 LYS A CA 1
ATOM 1223 C C . LYS A 1 164 ? -4.835 -9.508 -1.629 1.00 94.50 164 LYS A C 1
ATOM 1225 O O . LYS A 1 164 ? -4.594 -9.486 -2.829 1.00 94.50 164 LYS A O 1
ATOM 1230 N N . VAL A 1 165 ? -5.986 -9.963 -1.134 1.00 92.69 165 VAL A N 1
ATOM 1231 C CA . VAL A 1 165 ? -7.041 -10.545 -1.984 1.00 92.69 165 VAL A CA 1
ATOM 1232 C C . VAL A 1 165 ? -7.626 -9.493 -2.923 1.00 92.69 165 VAL A C 1
ATOM 1234 O O . VAL A 1 165 ? -7.809 -9.769 -4.106 1.00 92.69 165 VAL A O 1
ATOM 1237 N N . THR A 1 166 ? -7.844 -8.268 -2.432 1.00 93.38 166 THR A N 1
ATOM 1238 C CA . THR A 1 166 ? -8.327 -7.159 -3.270 1.00 93.38 166 THR A CA 1
ATOM 1239 C C . THR A 1 166 ? -7.325 -6.821 -4.369 1.00 93.38 166 THR A C 1
ATOM 1241 O O . THR A 1 166 ? -7.702 -6.693 -5.532 1.00 93.38 166 THR A O 1
ATOM 1244 N N . ARG A 1 167 ? -6.032 -6.725 -4.030 1.00 94.31 167 ARG A N 1
ATOM 1245 C CA . ARG A 1 167 ? -4.988 -6.478 -5.027 1.00 94.31 167 ARG A CA 1
ATOM 1246 C C . ARG A 1 167 ? -4.911 -7.610 -6.048 1.00 94.31 167 ARG A C 1
ATOM 1248 O O . ARG A 1 167 ? -4.832 -7.332 -7.240 1.00 94.31 167 ARG A O 1
ATOM 1255 N N . ASP A 1 168 ? -4.894 -8.859 -5.594 1.00 90.25 168 ASP A N 1
ATOM 1256 C CA . ASP A 1 168 ? -4.763 -10.024 -6.468 1.00 90.25 168 ASP A CA 1
ATOM 1257 C C . ASP A 1 168 ? -5.951 -10.105 -7.444 1.00 90.25 168 ASP A C 1
ATOM 1259 O O . ASP A 1 168 ? -5.747 -10.393 -8.621 1.00 90.25 168 ASP A O 1
ATOM 1263 N N . ALA A 1 169 ? -7.164 -9.738 -7.009 1.00 87.69 169 ALA A N 1
ATOM 1264 C CA . ALA A 1 169 ? -8.313 -9.564 -7.898 1.00 87.69 169 ALA A CA 1
ATOM 1265 C C . ALA A 1 169 ? -8.071 -8.484 -8.966 1.00 87.69 169 ALA A C 1
ATOM 1267 O O . ALA A 1 169 ? -8.244 -8.761 -10.148 1.00 87.69 169 ALA A O 1
ATOM 1268 N N . SER A 1 170 ? -7.583 -7.298 -8.581 1.00 88.56 170 SER A N 1
ATOM 1269 C CA . SER A 1 170 ? -7.264 -6.236 -9.546 1.00 88.56 170 SER A CA 1
ATOM 1270 C C . SER A 1 170 ? -6.186 -6.641 -10.555 1.00 88.56 170 SER A C 1
ATOM 1272 O O . SER A 1 170 ? -6.258 -6.244 -11.713 1.00 88.56 170 SER A O 1
ATOM 1274 N N . ILE A 1 171 ? -5.179 -7.422 -10.146 1.00 90.06 171 ILE A N 1
ATOM 1275 C CA . ILE A 1 171 ? -4.164 -7.935 -11.078 1.00 90.06 171 ILE A CA 1
ATOM 1276 C C . ILE A 1 171 ? -4.776 -8.960 -12.035 1.00 90.06 171 ILE A C 1
ATOM 1278 O O . ILE A 1 171 ? -4.528 -8.868 -13.233 1.00 90.06 171 ILE A O 1
ATOM 1282 N N . ARG A 1 172 ? -5.618 -9.882 -11.550 1.00 87.81 172 ARG A N 1
ATOM 1283 C CA . ARG A 1 172 ? -6.311 -10.847 -12.420 1.00 87.81 172 ARG A CA 1
ATOM 1284 C C . ARG A 1 172 ? -7.167 -10.160 -13.482 1.00 87.81 172 ARG A C 1
ATOM 1286 O O . ARG A 1 172 ? -7.126 -10.576 -14.634 1.00 87.81 172 ARG A O 1
ATOM 1293 N N . ASP A 1 173 ? -7.890 -9.099 -13.127 1.00 85.06 173 ASP A N 1
ATOM 1294 C CA . ASP A 1 173 ? -8.709 -8.340 -14.084 1.00 85.06 173 ASP A CA 1
ATOM 1295 C C . ASP A 1 173 ? -7.859 -7.710 -15.202 1.00 85.06 173 ASP A C 1
ATOM 1297 O O . ASP A 1 173 ? -8.237 -7.724 -16.378 1.00 85.06 173 ASP A O 1
ATOM 1301 N N . LEU A 1 174 ? -6.669 -7.213 -14.853 1.00 87.12 174 LEU A N 1
ATOM 1302 C CA . LEU A 1 174 ? -5.701 -6.721 -15.831 1.00 87.12 174 LEU A CA 1
ATOM 1303 C C . LEU A 1 174 ? -5.176 -7.858 -16.720 1.00 87.12 174 LEU A C 1
ATOM 1305 O O . LEU A 1 174 ? -5.092 -7.693 -17.938 1.00 87.12 174 LEU A O 1
ATOM 1309 N N . GLU A 1 175 ? -4.860 -9.019 -16.143 1.00 89.75 175 GLU A N 1
ATOM 1310 C CA . GLU A 1 175 ? -4.364 -10.179 -16.892 1.00 89.75 175 GLU A CA 1
ATOM 1311 C C . GLU A 1 175 ? -5.399 -10.754 -17.868 1.00 89.75 175 GLU A C 1
ATOM 1313 O O . GLU A 1 175 ? -5.028 -11.217 -18.947 1.00 89.75 175 GLU A O 1
ATOM 1318 N N . LEU A 1 176 ? -6.695 -10.672 -17.546 1.00 83.19 176 LEU A N 1
ATOM 1319 C CA . LEU A 1 176 ? -7.771 -11.052 -18.470 1.00 83.19 176 LEU A CA 1
ATOM 1320 C C . LEU A 1 176 ? -7.774 -10.198 -19.745 1.00 83.19 176 LEU A C 1
ATOM 1322 O O . LEU A 1 176 ? -8.136 -10.691 -20.813 1.00 83.19 176 LEU A O 1
ATOM 1326 N N . THR A 1 177 ? -7.371 -8.932 -19.637 1.00 85.12 177 THR A N 1
ATOM 1327 C CA . THR A 1 177 ? -7.418 -7.969 -20.747 1.00 85.12 177 THR A CA 1
ATOM 1328 C C . THR A 1 177 ? -6.104 -7.917 -21.524 1.00 85.12 177 THR A C 1
ATOM 1330 O O . THR A 1 177 ? -6.109 -7.794 -22.747 1.00 85.12 177 THR A O 1
ATOM 1333 N N . HIS A 1 178 ? -4.972 -8.023 -20.829 1.00 85.75 178 HIS A N 1
ATOM 1334 C CA . HIS A 1 178 ? -3.647 -7.766 -21.401 1.00 85.75 178 HIS A CA 1
ATOM 1335 C C . HIS A 1 178 ? -2.737 -9.001 -21.422 1.00 85.75 178 HIS A C 1
ATOM 1337 O O . HIS A 1 178 ? -1.612 -8.932 -21.910 1.00 85.75 178 HIS A O 1
ATOM 1343 N N . GLY A 1 179 ? -3.212 -10.144 -20.928 1.00 89.56 179 GLY A N 1
ATOM 1344 C CA . GLY A 1 179 ? -2.413 -11.354 -20.799 1.00 89.56 179 GLY A CA 1
ATOM 1345 C C . GLY A 1 179 ? -1.557 -11.371 -19.529 1.00 89.56 179 GLY A C 1
ATOM 1346 O O . GLY A 1 179 ? -1.589 -10.442 -18.722 1.00 89.56 179 GLY A O 1
ATOM 1347 N N . PRO A 1 180 ? -0.799 -12.455 -19.315 1.00 91.00 180 PRO A N 1
ATOM 1348 C CA . PRO A 1 180 ? -0.198 -12.735 -18.022 1.00 91.00 180 PRO A CA 1
ATOM 1349 C C . PRO A 1 180 ? 1.021 -11.834 -17.760 1.00 91.00 180 PRO A C 1
ATOM 1351 O O . PRO A 1 180 ? 1.969 -11.791 -18.550 1.00 91.00 180 PRO A O 1
ATOM 1354 N N . MET A 1 181 ? 1.007 -11.138 -16.623 1.00 89.25 181 MET A N 1
ATOM 1355 C CA . MET A 1 181 ? 1.948 -10.056 -16.287 1.00 89.25 181 MET A CA 1
ATOM 1356 C C . MET A 1 181 ? 3.052 -10.493 -15.314 1.00 89.25 181 MET A C 1
ATOM 1358 O O . MET A 1 181 ? 3.991 -9.735 -15.039 1.00 89.25 181 MET A O 1
ATOM 1362 N N . GLY A 1 182 ? 2.947 -11.710 -14.776 1.00 90.50 182 GLY A N 1
ATOM 1363 C CA . GLY A 1 182 ? 3.777 -12.184 -13.673 1.00 90.50 182 GLY A CA 1
ATOM 1364 C C . GLY A 1 182 ? 3.396 -11.515 -12.348 1.00 90.50 182 GLY A C 1
ATOM 1365 O O . GLY A 1 182 ? 2.330 -10.934 -12.184 1.00 90.50 182 GLY A O 1
ATOM 1366 N N . SER A 1 183 ? 4.298 -11.557 -11.377 1.00 87.12 183 SER A N 1
ATOM 1367 C CA . SER A 1 183 ? 4.112 -11.005 -10.028 1.00 87.12 183 SER A CA 1
ATOM 1368 C C . SER A 1 183 ? 3.964 -9.475 -9.975 1.00 87.12 183 SER A C 1
ATOM 1370 O O . SER A 1 183 ? 3.533 -8.915 -8.961 1.00 87.12 183 SER A O 1
ATOM 1372 N N . GLY A 1 184 ? 4.375 -8.776 -11.034 1.00 90.06 184 GLY A N 1
ATOM 1373 C CA . GLY A 1 184 ? 4.476 -7.322 -11.098 1.00 90.06 184 GLY A CA 1
ATOM 1374 C C . GLY A 1 184 ? 5.756 -6.768 -10.465 1.00 90.06 184 GLY A C 1
ATOM 1375 O O . GLY A 1 184 ? 5.979 -5.556 -10.516 1.00 90.06 184 GLY A O 1
ATOM 1376 N N . TYR A 1 185 ? 6.624 -7.605 -9.887 1.00 89.50 185 TYR A N 1
ATOM 1377 C CA . TYR A 1 185 ? 7.895 -7.160 -9.315 1.00 89.50 185 TYR A CA 1
ATOM 1378 C C . TYR A 1 185 ? 8.983 -7.003 -10.386 1.00 89.50 185 TYR A C 1
ATOM 1380 O O . TYR A 1 185 ? 9.120 -7.857 -11.258 1.00 89.50 185 TYR A O 1
ATOM 1388 N N . PRO A 1 186 ? 9.854 -5.979 -10.291 1.00 86.69 186 PRO A N 1
ATOM 1389 C CA . PRO A 1 186 ? 10.942 -5.786 -11.253 1.00 86.69 186 PRO A CA 1
ATOM 1390 C C . PRO A 1 186 ? 11.952 -6.938 -11.355 1.00 86.69 186 PRO A C 1
ATOM 1392 O O . PRO A 1 186 ? 12.734 -6.964 -12.300 1.00 86.69 186 PRO A O 1
ATOM 1395 N N . SER A 1 187 ? 11.997 -7.844 -10.374 1.00 88.88 187 SER A N 1
ATOM 1396 C CA . SER A 1 187 ? 12.881 -9.016 -10.359 1.00 88.88 187 SER A CA 1
ATOM 1397 C C . SER A 1 187 ? 12.312 -10.229 -11.094 1.00 88.88 187 SER A C 1
ATOM 1399 O O . SER A 1 187 ? 13.046 -11.184 -11.321 1.00 88.88 187 SER A O 1
ATOM 1401 N N . ASP A 1 188 ? 11.022 -10.220 -11.419 1.00 91.19 188 ASP A N 1
ATOM 1402 C CA . ASP A 1 188 ? 10.350 -11.339 -12.065 1.00 91.19 188 ASP A CA 1
ATOM 1403 C C . ASP A 1 188 ? 10.570 -11.305 -13.588 1.00 91.19 188 ASP A C 1
ATOM 1405 O O . ASP A 1 188 ? 10.211 -10.307 -14.226 1.00 91.19 188 ASP A O 1
ATOM 1409 N N . PRO A 1 189 ? 11.135 -12.370 -14.193 1.00 93.00 189 PRO A N 1
ATOM 1410 C CA . PRO A 1 189 ? 11.355 -12.446 -15.635 1.00 93.00 189 PRO A CA 1
ATOM 1411 C C . PRO A 1 189 ? 10.091 -12.219 -16.470 1.00 93.00 189 PRO A C 1
ATOM 1413 O O . PRO A 1 189 ? 10.162 -11.571 -17.515 1.00 93.00 189 PRO A O 1
ATOM 1416 N N . GLN A 1 190 ? 8.932 -12.706 -16.016 1.00 93.19 190 GLN A N 1
ATOM 1417 C CA . GLN A 1 190 ? 7.685 -12.538 -16.759 1.00 93.19 190 GLN A CA 1
ATOM 1418 C C . GLN A 1 190 ? 7.226 -11.079 -16.746 1.00 93.19 190 GLN A C 1
ATOM 1420 O O . GLN A 1 190 ? 6.872 -10.530 -17.788 1.00 93.19 190 GLN A O 1
ATOM 1425 N N . THR A 1 191 ? 7.325 -10.417 -15.593 1.00 92.94 191 THR A N 1
ATOM 1426 C CA . THR A 1 191 ? 7.054 -8.980 -15.474 1.00 92.94 191 THR A CA 1
ATOM 1427 C C . THR A 1 191 ? 8.022 -8.145 -16.301 1.00 92.94 191 THR A C 1
ATOM 1429 O O . THR A 1 191 ? 7.601 -7.174 -16.924 1.00 92.94 191 THR A O 1
ATOM 1432 N N . GLN A 1 192 ? 9.308 -8.501 -16.344 1.00 91.69 192 GLN A N 1
ATOM 1433 C CA . GLN A 1 192 ? 10.290 -7.804 -17.179 1.00 91.69 192 GLN A CA 1
ATOM 1434 C C . GLN A 1 192 ? 9.951 -7.914 -18.668 1.00 91.69 192 GLN A C 1
ATOM 1436 O O . GLN A 1 192 ? 9.994 -6.905 -19.371 1.00 91.69 192 GLN A O 1
ATOM 1441 N N . ALA A 1 193 ? 9.588 -9.113 -19.133 1.00 92.00 193 ALA A N 1
ATOM 1442 C CA . ALA A 1 193 ? 9.164 -9.336 -20.511 1.00 92.00 193 ALA A CA 1
ATOM 1443 C C . ALA A 1 193 ? 7.892 -8.538 -20.833 1.00 92.00 193 ALA A C 1
ATOM 1445 O O . ALA A 1 193 ? 7.872 -7.774 -21.796 1.00 92.00 193 ALA A O 1
ATOM 1446 N N . PHE A 1 194 ? 6.871 -8.643 -19.977 1.00 92.94 194 PHE A N 1
ATOM 1447 C CA . PHE A 1 194 ? 5.608 -7.932 -20.146 1.00 92.94 194 PHE A CA 1
ATOM 1448 C C . PHE A 1 194 ? 5.807 -6.409 -20.197 1.00 92.94 194 PHE A C 1
ATOM 1450 O O . PHE A 1 194 ? 5.344 -5.754 -21.132 1.00 92.94 194 PHE A O 1
ATOM 1457 N N . LEU A 1 195 ? 6.551 -5.851 -19.237 1.00 91.19 195 LEU A N 1
ATOM 1458 C CA . LEU A 1 195 ? 6.891 -4.430 -19.192 1.00 91.19 195 LEU A CA 1
ATOM 1459 C C . LEU A 1 195 ? 7.678 -4.007 -20.443 1.00 91.19 195 LEU A C 1
ATOM 1461 O O . LEU A 1 195 ? 7.361 -2.983 -21.037 1.00 91.19 195 LEU A O 1
ATOM 1465 N N . GLY A 1 196 ? 8.670 -4.791 -20.875 1.00 88.81 196 GLY A N 1
ATOM 1466 C CA . GLY A 1 196 ? 9.480 -4.487 -22.059 1.00 88.81 196 GLY A CA 1
ATOM 1467 C C . GLY A 1 196 ? 8.665 -4.359 -23.349 1.00 88.81 196 GLY A C 1
ATOM 1468 O O . GLY A 1 196 ? 9.003 -3.536 -24.200 1.00 88.81 196 GLY A O 1
ATOM 1469 N N . THR A 1 197 ? 7.575 -5.118 -23.469 1.00 87.38 197 THR A N 1
ATOM 1470 C CA . THR A 1 197 ? 6.678 -5.076 -24.630 1.00 87.38 197 THR A CA 1
ATOM 1471 C C . THR A 1 197 ? 5.630 -3.964 -24.526 1.00 87.38 197 THR A C 1
ATOM 1473 O O . THR A 1 197 ? 5.438 -3.241 -25.499 1.00 87.38 197 THR A O 1
ATOM 1476 N N . HIS A 1 198 ? 5.009 -3.772 -23.357 1.00 86.75 198 HIS A N 1
ATOM 1477 C CA . HIS A 1 198 ? 3.782 -2.966 -23.236 1.00 86.75 198 HIS A CA 1
ATOM 1478 C C . HIS A 1 198 ? 3.988 -1.562 -22.646 1.00 86.75 198 HIS A C 1
ATOM 1480 O O . HIS A 1 198 ? 3.051 -0.767 -22.620 1.00 86.75 198 HIS A O 1
ATOM 1486 N N . TRP A 1 199 ? 5.184 -1.204 -22.162 1.00 86.06 199 TRP A N 1
ATOM 1487 C CA . TRP A 1 199 ? 5.384 0.080 -21.464 1.00 86.06 199 TRP A CA 1
ATOM 1488 C C . TRP A 1 199 ? 5.044 1.321 -22.314 1.00 86.06 199 TRP A C 1
ATOM 1490 O O . TRP A 1 199 ? 4.671 2.355 -21.763 1.00 86.06 199 TRP A O 1
ATOM 1500 N N . ARG A 1 200 ? 5.138 1.222 -23.649 1.00 80.69 200 ARG A N 1
ATOM 1501 C CA . ARG A 1 200 ? 4.813 2.307 -24.597 1.00 80.69 200 ARG A CA 1
ATOM 1502 C C . ARG A 1 200 ? 3.326 2.502 -24.843 1.00 80.69 200 ARG A C 1
ATOM 1504 O O . ARG A 1 200 ? 2.928 3.543 -25.355 1.00 80.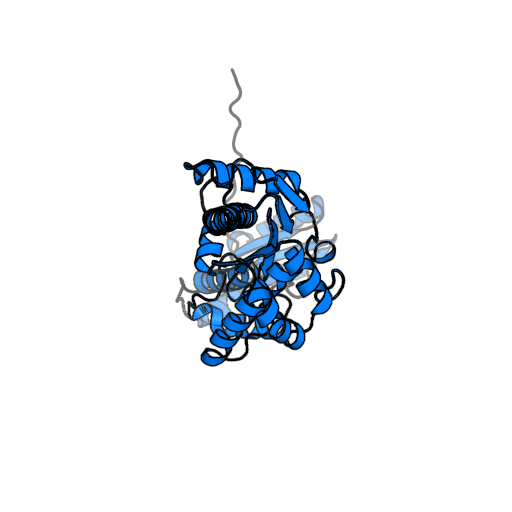69 200 ARG A O 1
ATOM 1511 N N . GLU A 1 201 ? 2.507 1.519 -24.496 1.00 78.50 201 GLU A N 1
ATOM 1512 C CA . GLU A 1 201 ? 1.069 1.542 -24.774 1.00 78.50 201 GLU A CA 1
ATOM 1513 C C . GLU A 1 201 ? 0.331 2.559 -23.893 1.00 78.50 201 GLU A C 1
ATOM 1515 O O . GLU A 1 201 ? -0.853 2.814 -24.081 1.00 78.50 201 GLU A O 1
ATOM 1520 N N . GLY A 1 202 ? 1.046 3.195 -22.958 1.00 66.19 202 GLY A N 1
ATOM 1521 C CA . GLY A 1 202 ? 0.523 4.301 -22.171 1.00 66.19 202 GLY A CA 1
ATOM 1522 C C . GLY A 1 202 ? -0.481 3.863 -21.113 1.00 66.19 202 GLY A C 1
ATOM 1523 O O . GLY A 1 202 ? -1.152 4.726 -20.551 1.00 66.19 202 GLY A O 1
ATOM 1524 N N . HIS A 1 203 ? -0.540 2.563 -20.817 1.00 77.25 203 HIS A N 1
ATOM 1525 C CA . HIS A 1 203 ? -1.428 1.996 -19.813 1.00 77.25 203 HIS A CA 1
ATOM 1526 C C . HIS A 1 203 ? -1.288 2.688 -18.459 1.00 77.25 203 HIS A C 1
ATOM 1528 O O . HIS A 1 203 ? -0.194 3.065 -18.022 1.00 77.25 203 HIS A O 1
ATOM 1534 N N . ASP A 1 204 ? -2.424 2.839 -17.792 1.00 83.31 204 ASP A N 1
ATOM 1535 C CA . ASP A 1 204 ? -2.556 3.431 -16.464 1.00 83.31 204 ASP A CA 1
ATOM 1536 C C . ASP A 1 204 ? -2.197 2.450 -15.339 1.00 83.31 204 ASP A C 1
ATOM 1538 O O . ASP A 1 204 ? -2.004 2.863 -14.197 1.00 83.31 204 ASP A O 1
ATOM 1542 N N . PHE A 1 205 ? -2.031 1.162 -15.658 1.00 89.44 205 PHE A N 1
ATOM 1543 C CA . PHE A 1 205 ? -1.623 0.145 -14.697 1.00 89.44 205 PHE A CA 1
ATOM 1544 C C . PHE A 1 205 ? -0.104 0.100 -14.433 1.00 89.44 205 PHE A C 1
ATOM 1546 O O . PHE A 1 205 ? 0.331 -0.635 -13.547 1.00 89.44 205 PHE A O 1
ATOM 1553 N N . PHE A 1 206 ? 0.726 0.865 -15.153 1.00 94.00 206 PHE A N 1
ATOM 1554 C CA . PHE A 1 206 ? 2.164 0.969 -14.869 1.00 94.00 206 PHE A CA 1
ATOM 1555 C C . PHE A 1 206 ? 2.483 2.140 -13.938 1.00 94.00 206 PHE A C 1
ATOM 1557 O O . PHE A 1 206 ? 2.033 3.262 -14.154 1.00 94.00 206 PHE A O 1
ATOM 1564 N N . ARG A 1 207 ? 3.355 1.904 -12.952 1.00 94.12 207 ARG A N 1
ATOM 1565 C CA . ARG A 1 207 ? 3.926 2.953 -12.096 1.00 94.12 207 ARG A CA 1
ATOM 1566 C C . ARG A 1 207 ? 5.141 3.564 -12.773 1.00 94.12 207 ARG A C 1
ATOM 1568 O O . ARG A 1 207 ? 6.234 2.994 -12.761 1.00 94.12 207 ARG A O 1
ATOM 1575 N N . ARG A 1 208 ? 4.974 4.740 -13.360 1.00 92.19 208 ARG A N 1
ATOM 1576 C CA . ARG A 1 208 ? 6.005 5.412 -14.161 1.00 92.19 208 ARG A CA 1
ATOM 1577 C C . ARG A 1 208 ? 7.107 6.025 -13.311 1.00 92.19 208 ARG A C 1
ATOM 1579 O O . ARG A 1 208 ? 8.212 6.265 -13.790 1.00 92.19 208 ARG A O 1
ATOM 1586 N N . SER A 1 209 ? 6.842 6.264 -12.031 1.00 90.44 209 SER A N 1
ATOM 1587 C CA . SER A 1 209 ? 7.841 6.738 -11.073 1.00 90.44 209 SER A CA 1
ATOM 1588 C C . SER A 1 209 ? 8.843 5.654 -10.651 1.00 90.44 209 SER A C 1
ATOM 1590 O O . SER A 1 209 ? 9.903 5.989 -10.112 1.00 90.44 209 SER A O 1
ATOM 1592 N N . TRP A 1 210 ? 8.570 4.373 -10.936 1.00 92.12 210 TRP A N 1
ATOM 1593 C CA . TRP A 1 210 ? 9.463 3.269 -10.588 1.00 92.12 210 TRP A CA 1
ATOM 1594 C C . TRP A 1 210 ? 10.689 3.242 -11.492 1.00 92.12 210 TRP A C 1
ATOM 1596 O O . TRP A 1 210 ? 10.631 3.452 -12.702 1.00 92.12 210 TRP A O 1
ATOM 1606 N N . GLU A 1 211 ? 11.824 2.897 -10.897 1.00 90.69 211 GLU A N 1
ATOM 1607 C CA . GLU A 1 211 ? 13.117 2.900 -11.576 1.00 90.69 211 GLU A CA 1
ATOM 1608 C C . GLU A 1 211 ? 13.189 1.896 -12.743 1.00 90.69 211 GLU A C 1
ATOM 1610 O O . GLU A 1 211 ? 13.892 2.148 -13.718 1.00 90.69 211 GLU A O 1
ATOM 1615 N N . SER A 1 212 ? 12.456 0.780 -12.683 1.00 89.81 212 SER A N 1
ATOM 1616 C CA . SER A 1 212 ? 12.343 -0.174 -13.797 1.00 89.81 212 SER A CA 1
ATOM 1617 C C . SER A 1 212 ? 11.641 0.430 -15.014 1.00 89.81 212 SER A C 1
ATOM 1619 O O . SER A 1 212 ? 12.136 0.269 -16.127 1.00 89.81 212 SER A O 1
ATOM 1621 N N . TYR A 1 213 ? 10.553 1.179 -14.808 1.00 91.56 213 TYR A N 1
ATOM 1622 C CA . TYR A 1 213 ? 9.857 1.893 -15.881 1.00 91.56 213 TYR A CA 1
ATOM 1623 C C . TYR A 1 213 ? 10.719 3.043 -16.422 1.00 91.56 213 TYR A C 1
ATOM 1625 O O . TYR A 1 213 ? 10.999 3.110 -17.617 1.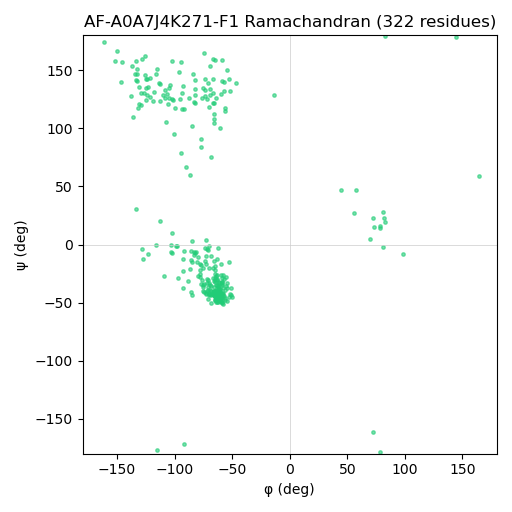00 91.56 213 TYR A O 1
ATOM 1633 N N . ARG A 1 214 ? 11.251 3.899 -15.536 1.00 90.50 214 ARG A N 1
ATOM 1634 C CA . ARG A 1 214 ? 12.118 5.032 -15.919 1.00 90.50 214 ARG A CA 1
ATOM 1635 C C . ARG A 1 214 ? 13.379 4.609 -16.665 1.00 90.50 214 ARG A C 1
ATOM 1637 O O . ARG A 1 214 ? 13.940 5.393 -17.426 1.00 90.50 214 ARG A O 1
ATOM 1644 N N . ARG A 1 215 ? 13.906 3.407 -16.414 1.00 89.31 215 ARG A N 1
ATOM 1645 C CA . ARG A 1 215 ? 15.035 2.865 -17.186 1.00 89.31 215 ARG A CA 1
ATOM 1646 C C . ARG A 1 215 ? 14.658 2.631 -18.643 1.00 89.31 215 ARG A C 1
ATOM 1648 O O . ARG A 1 215 ? 15.433 3.033 -19.506 1.00 89.31 215 ARG A O 1
ATOM 1655 N N . LEU A 1 216 ? 13.488 2.054 -18.906 1.00 87.50 216 LEU A N 1
ATOM 1656 C CA . LEU A 1 216 ? 12.994 1.849 -20.268 1.00 87.50 216 LEU A CA 1
ATOM 1657 C C . LEU A 1 216 ? 12.728 3.188 -20.956 1.00 87.50 216 LEU A C 1
ATOM 1659 O O . LEU A 1 216 ? 13.279 3.440 -22.026 1.00 87.50 216 LEU A O 1
ATOM 1663 N N . GLU A 1 217 ? 12.029 4.096 -20.276 1.00 86.50 217 GLU A N 1
ATOM 1664 C CA . GLU A 1 217 ? 11.739 5.435 -20.798 1.00 86.50 217 GLU A CA 1
ATOM 1665 C C . GLU A 1 217 ? 13.016 6.233 -21.106 1.00 86.50 217 GLU A C 1
ATOM 1667 O O . GLU A 1 217 ? 13.144 6.818 -22.179 1.00 86.50 217 GLU A O 1
ATOM 1672 N N . ARG A 1 218 ? 14.027 6.208 -20.224 1.00 84.81 218 ARG A N 1
ATOM 1673 C CA . ARG A 1 218 ? 15.323 6.864 -20.489 1.00 84.81 218 ARG A CA 1
ATOM 1674 C C . ARG A 1 218 ? 16.119 6.186 -21.596 1.00 84.81 218 ARG A C 1
ATOM 1676 O O . ARG A 1 218 ? 16.805 6.887 -22.336 1.00 84.81 218 ARG A O 1
ATOM 1683 N N . SER A 1 219 ? 16.053 4.858 -21.711 1.00 77.81 219 SER A N 1
ATOM 1684 C CA . SER A 1 219 ? 16.718 4.137 -22.802 1.00 77.81 219 SER A CA 1
ATOM 1685 C C . SER A 1 219 ? 16.129 4.522 -24.164 1.00 77.81 219 SER A C 1
ATOM 1687 O O . SER A 1 219 ? 16.873 4.704 -25.127 1.00 77.81 219 SER A O 1
ATOM 1689 N N . GLU A 1 220 ? 14.821 4.784 -24.230 1.00 65.62 220 GLU A N 1
ATOM 1690 C CA . GLU A 1 220 ? 14.178 5.358 -25.411 1.00 65.62 220 GLU A CA 1
ATOM 1691 C C . GLU A 1 220 ? 14.481 6.848 -25.580 1.00 65.62 220 GLU A C 1
ATOM 1693 O O . GLU A 1 220 ? 14.776 7.265 -26.690 1.00 65.62 220 GLU A O 1
ATOM 1698 N N . GLY A 1 221 ? 14.486 7.652 -24.515 1.00 51.19 221 GLY A N 1
ATOM 1699 C CA . GLY A 1 221 ? 14.879 9.065 -24.581 1.00 51.19 221 GLY A CA 1
ATOM 1700 C C . GLY A 1 221 ? 16.309 9.258 -25.103 1.00 51.19 221 GLY A C 1
ATOM 1701 O O . GLY A 1 221 ? 16.589 10.197 -25.842 1.00 51.19 221 GLY A O 1
ATOM 1702 N N . GLN A 1 222 ? 17.215 8.329 -24.782 1.00 42.22 222 GLN A N 1
ATOM 1703 C CA . GLN A 1 222 ? 18.548 8.252 -25.388 1.00 42.22 222 GLN A CA 1
ATOM 1704 C C . GLN A 1 222 ? 18.517 7.760 -26.842 1.00 42.22 222 GLN A C 1
ATOM 1706 O O . GLN A 1 222 ? 19.356 8.183 -27.632 1.00 42.22 222 GLN A O 1
ATOM 1711 N N . SER A 1 223 ? 17.543 6.924 -27.211 1.00 45.62 223 SER A N 1
ATOM 1712 C CA . SER A 1 223 ? 17.316 6.483 -28.594 1.00 45.62 223 SER A CA 1
ATOM 1713 C C . SER A 1 223 ? 16.690 7.588 -29.468 1.00 45.62 223 SER A C 1
ATOM 1715 O O . SER A 1 223 ? 17.034 7.704 -30.641 1.00 45.62 223 SER A O 1
ATOM 1717 N N . SER A 1 224 ? 15.831 8.452 -28.908 1.00 38.53 224 SER A N 1
ATOM 1718 C CA . SER A 1 224 ? 15.142 9.557 -29.599 1.00 38.53 224 SER A CA 1
ATOM 1719 C C . SER A 1 224 ? 15.955 10.855 -29.652 1.00 38.53 224 SER A C 1
ATOM 1721 O O . SER A 1 224 ? 15.790 11.639 -30.584 1.00 38.53 224 SER A O 1
ATOM 1723 N N . LEU A 1 225 ? 16.936 11.039 -28.760 1.00 36.25 225 LEU A N 1
ATOM 1724 C CA . LEU A 1 225 ? 18.040 11.990 -28.968 1.00 36.25 225 LEU A CA 1
ATOM 1725 C C . LEU A 1 225 ? 18.955 11.592 -30.144 1.00 36.25 225 LEU A C 1
ATOM 1727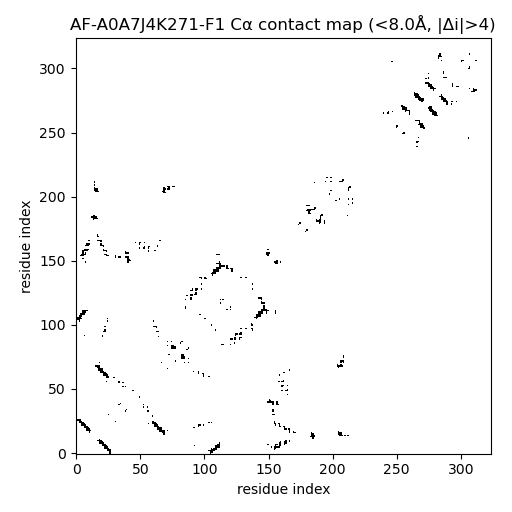 O O . LEU A 1 225 ? 19.713 12.428 -30.627 1.00 36.25 225 LEU A O 1
ATOM 1731 N N . GLY A 1 226 ? 18.851 10.352 -30.639 1.00 35.16 226 GLY A N 1
ATOM 1732 C CA . GLY A 1 226 ? 19.421 9.912 -31.916 1.00 35.16 226 GLY A CA 1
ATOM 1733 C C . GLY A 1 226 ? 18.528 10.174 -33.138 1.00 35.16 226 GLY A C 1
ATOM 1734 O O . GLY A 1 226 ? 18.975 9.944 -34.257 1.00 35.16 226 GLY A O 1
ATOM 1735 N N . ALA A 1 227 ? 17.290 10.656 -32.950 1.00 35.09 227 ALA A N 1
ATOM 1736 C CA . ALA A 1 227 ? 16.299 10.846 -34.017 1.00 35.09 227 ALA A CA 1
ATOM 1737 C C . ALA A 1 227 ? 16.127 12.311 -34.475 1.00 35.09 227 ALA A C 1
ATOM 1739 O O . ALA A 1 227 ? 15.375 12.573 -35.411 1.00 35.09 227 ALA A O 1
ATOM 1740 N N . PHE A 1 228 ? 16.862 13.267 -33.891 1.00 30.38 228 PHE A N 1
ATOM 1741 C CA . PHE A 1 228 ? 17.088 14.587 -34.498 1.00 30.38 228 PHE A CA 1
ATOM 1742 C C . PHE A 1 228 ? 18.406 14.575 -35.266 1.00 30.38 228 PHE A C 1
ATOM 1744 O O . PHE A 1 228 ? 19.445 15.037 -34.803 1.00 30.38 228 PHE A O 1
ATOM 1751 N N . GLY A 1 229 ? 18.342 13.987 -36.453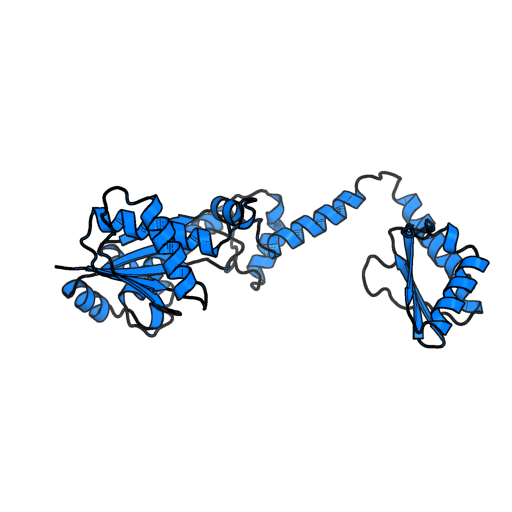 1.00 32.44 229 GLY A N 1
ATOM 1752 C CA . GLY A 1 229 ? 19.477 13.867 -37.347 1.00 32.44 229 GLY A CA 1
ATOM 1753 C C . GLY A 1 229 ? 19.208 12.842 -38.428 1.00 32.44 229 GLY A C 1
ATOM 1754 O O . GLY A 1 229 ? 19.960 11.884 -38.558 1.00 32.44 229 GLY A O 1
ATOM 1755 N N . THR A 1 230 ? 18.155 13.033 -39.228 1.00 31.58 230 THR A N 1
ATOM 1756 C CA . THR A 1 230 ? 18.121 12.446 -40.572 1.00 31.58 230 THR A CA 1
ATOM 1757 C C . THR A 1 230 ? 19.181 13.146 -41.421 1.00 31.58 230 THR A C 1
ATOM 1759 O O . THR A 1 230 ? 18.887 14.006 -42.247 1.00 31.58 230 THR A O 1
ATOM 1762 N N . VAL A 1 231 ? 20.435 12.786 -41.169 1.00 34.91 231 VAL A N 1
ATOM 1763 C CA . VAL A 1 231 ? 21.482 12.745 -42.178 1.00 34.91 231 VAL A CA 1
ATOM 1764 C C . VAL A 1 231 ? 21.706 11.252 -42.400 1.00 34.91 231 VAL A C 1
ATOM 1766 O O . VAL A 1 231 ? 22.192 10.558 -41.515 1.00 34.91 231 VAL A O 1
ATOM 1769 N N . SER A 1 232 ? 21.209 10.778 -43.541 1.00 34.38 232 SER A N 1
ATOM 1770 C CA . SER A 1 232 ? 21.301 9.427 -44.117 1.00 34.38 232 SER A CA 1
ATOM 1771 C C . SER A 1 232 ? 22.341 8.474 -43.496 1.00 34.38 232 SER A C 1
ATOM 1773 O O . SER A 1 232 ? 23.533 8.787 -43.461 1.00 34.38 232 SER A O 1
ATOM 1775 N N . ASP A 1 233 ? 21.889 7.266 -43.127 1.00 40.94 233 ASP A N 1
ATOM 1776 C CA . ASP A 1 233 ? 22.661 6.145 -42.545 1.00 40.94 233 ASP A CA 1
ATOM 1777 C C . ASP A 1 233 ? 23.921 5.720 -43.334 1.00 40.94 233 ASP A C 1
ATOM 1779 O O . ASP A 1 233 ? 24.810 5.066 -42.784 1.00 40.94 233 ASP A O 1
ATOM 1783 N N . GLU A 1 234 ? 24.069 6.136 -44.592 1.00 37.56 234 GLU A N 1
ATOM 1784 C CA . GLU A 1 234 ? 25.286 5.910 -45.384 1.00 37.56 234 GLU A CA 1
ATOM 1785 C C . GLU A 1 234 ? 26.482 6.753 -44.896 1.00 37.56 234 GLU A C 1
ATOM 1787 O O . GLU A 1 234 ? 27.616 6.273 -44.885 1.00 37.56 234 GLU A O 1
ATOM 1792 N N . ASN A 1 235 ? 26.246 7.971 -44.388 1.00 40.22 235 ASN A N 1
ATOM 1793 C CA . ASN A 1 235 ? 27.322 8.858 -43.918 1.00 40.22 235 ASN A CA 1
ATOM 1794 C C . ASN A 1 235 ? 27.884 8.436 -42.552 1.00 40.22 235 ASN A C 1
ATOM 1796 O O . ASN A 1 235 ? 29.074 8.615 -42.289 1.00 40.22 235 ASN A O 1
ATOM 1800 N N . ARG A 1 236 ? 27.060 7.827 -41.688 1.00 42.50 236 ARG A N 1
ATOM 1801 C CA . ARG A 1 236 ? 27.460 7.450 -40.321 1.00 42.50 236 ARG A CA 1
ATOM 1802 C C . ARG A 1 236 ? 28.426 6.269 -40.292 1.00 42.50 236 ARG A C 1
ATOM 1804 O O . ARG A 1 236 ? 29.302 6.241 -39.434 1.00 42.50 236 ARG A O 1
ATOM 1811 N N . SER A 1 237 ? 28.302 5.324 -41.228 1.00 49.91 237 SER A N 1
ATOM 1812 C CA . SER A 1 237 ? 29.258 4.215 -41.379 1.00 49.91 237 SER A CA 1
ATOM 1813 C C . SER A 1 237 ? 30.605 4.692 -41.934 1.00 49.91 237 SER A C 1
ATOM 1815 O O . SER A 1 237 ? 31.649 4.231 -41.473 1.00 49.91 237 SER A O 1
ATOM 1817 N N . ALA A 1 238 ? 30.597 5.662 -42.855 1.00 54.19 238 ALA A N 1
ATOM 1818 C CA . ALA A 1 238 ? 31.812 6.260 -43.408 1.00 54.19 238 ALA A CA 1
ATOM 1819 C C . ALA A 1 238 ? 32.574 7.110 -42.372 1.00 54.19 238 ALA A C 1
ATOM 1821 O O . ALA A 1 238 ? 33.791 6.993 -42.251 1.00 54.19 238 ALA A O 1
ATOM 1822 N N . GLU A 1 239 ? 31.870 7.909 -41.565 1.00 56.12 239 GLU A N 1
ATOM 1823 C CA . GLU A 1 239 ? 32.474 8.732 -40.507 1.00 56.12 239 GLU A CA 1
ATOM 1824 C C . GLU A 1 239 ? 33.026 7.884 -39.345 1.00 56.12 239 GLU A C 1
ATOM 1826 O O . GLU A 1 239 ? 34.083 8.191 -38.786 1.00 56.12 239 GLU A O 1
ATOM 1831 N N . HIS A 1 240 ? 32.362 6.768 -39.013 1.00 64.50 240 HIS A N 1
ATOM 1832 C CA . HIS A 1 240 ? 32.872 5.794 -38.043 1.00 64.50 240 HIS A CA 1
ATOM 1833 C C . HIS A 1 240 ? 34.161 5.134 -38.538 1.00 64.50 240 HIS A C 1
ATOM 1835 O O . HIS A 1 240 ? 35.136 5.063 -37.791 1.00 64.50 240 HIS A O 1
ATOM 1841 N N . ALA A 1 241 ? 34.176 4.689 -39.800 1.00 67.12 241 ALA A N 1
ATOM 1842 C CA . ALA A 1 241 ? 35.349 4.083 -40.421 1.00 67.12 241 ALA A CA 1
ATOM 1843 C C . ALA A 1 241 ? 36.524 5.073 -40.479 1.00 67.12 241 ALA A C 1
ATOM 1845 O O . ALA A 1 241 ? 37.612 4.741 -40.015 1.00 67.12 241 ALA A O 1
ATOM 1846 N N . ALA A 1 242 ? 36.281 6.314 -40.916 1.00 72.56 242 ALA A N 1
ATOM 1847 C CA . ALA A 1 242 ? 37.289 7.374 -40.946 1.00 72.56 242 ALA A CA 1
ATOM 1848 C C . ALA A 1 242 ? 37.809 7.741 -39.542 1.00 72.56 242 ALA A C 1
ATOM 1850 O O . ALA A 1 242 ? 38.995 8.018 -39.362 1.00 72.56 242 ALA A O 1
ATOM 1851 N N . THR A 1 243 ? 36.949 7.707 -38.516 1.00 75.12 243 THR A N 1
ATOM 1852 C CA . THR A 1 243 ? 37.357 7.945 -37.120 1.00 75.12 243 THR A CA 1
ATOM 1853 C C . THR A 1 243 ? 38.252 6.824 -36.596 1.00 75.12 243 THR A C 1
ATOM 1855 O O . THR A 1 243 ? 39.247 7.100 -35.928 1.00 75.12 243 THR A O 1
ATOM 1858 N N . VAL A 1 244 ? 37.925 5.561 -36.881 1.00 78.12 244 VAL A N 1
ATOM 1859 C CA . VAL A 1 244 ? 38.769 4.420 -36.494 1.00 78.12 244 VAL A CA 1
ATOM 1860 C C . VAL A 1 244 ? 40.109 4.472 -37.238 1.00 78.12 244 VAL A C 1
ATOM 1862 O O . VAL A 1 244 ? 41.152 4.308 -36.607 1.00 78.12 244 VAL A O 1
ATOM 1865 N N . GLU A 1 245 ? 40.094 4.798 -38.533 1.00 80.69 245 GLU A N 1
ATOM 1866 C CA . GLU A 1 245 ? 41.288 4.955 -39.370 1.00 80.69 245 GLU A CA 1
ATOM 1867 C C . GLU A 1 245 ? 42.203 6.089 -38.880 1.00 80.69 245 GLU A C 1
ATOM 1869 O O . GLU A 1 245 ? 43.412 5.903 -38.774 1.00 80.69 245 GLU A O 1
ATOM 1874 N N . ALA A 1 246 ? 41.657 7.234 -38.461 1.00 81.31 246 ALA A N 1
ATOM 1875 C CA . ALA A 1 246 ? 42.460 8.322 -37.897 1.00 81.31 246 ALA A CA 1
ATOM 1876 C C . ALA A 1 246 ? 43.239 7.893 -36.633 1.00 81.31 246 ALA A C 1
ATOM 1878 O O . ALA A 1 246 ? 44.362 8.344 -36.398 1.00 81.31 246 ALA A O 1
ATOM 1879 N N . PHE A 1 247 ? 42.675 6.990 -35.823 1.00 87.44 247 PHE A N 1
ATOM 1880 C CA . PHE A 1 247 ? 43.310 6.495 -34.597 1.00 87.44 247 PHE A CA 1
ATOM 1881 C C . PHE A 1 247 ? 44.321 5.358 -34.844 1.00 87.44 247 PHE A C 1
ATOM 1883 O O . PHE A 1 247 ? 45.099 5.043 -33.940 1.00 87.44 247 PHE A O 1
ATOM 1890 N N . GLU A 1 248 ? 44.405 4.801 -36.059 1.00 87.50 248 GLU A N 1
ATOM 1891 C CA . GLU A 1 248 ? 45.454 3.842 -36.448 1.00 87.50 248 GLU A CA 1
ATOM 1892 C C . GLU A 1 248 ? 46.864 4.433 -36.302 1.00 87.50 248 GLU A C 1
ATOM 1894 O O . GLU A 1 248 ? 47.792 3.726 -35.905 1.00 87.50 248 GLU A O 1
ATOM 1899 N N . ALA A 1 249 ? 47.024 5.748 -36.506 1.00 86.00 249 ALA A N 1
ATOM 1900 C CA . ALA A 1 249 ? 48.302 6.445 -36.337 1.00 86.00 249 ALA A CA 1
ATOM 1901 C C . ALA A 1 249 ? 48.913 6.249 -34.934 1.00 86.00 249 ALA A C 1
ATOM 1903 O O . ALA A 1 249 ? 50.134 6.231 -34.778 1.00 86.00 249 ALA A O 1
ATOM 1904 N N . LEU A 1 250 ? 48.085 6.028 -33.904 1.00 87.00 250 LEU A N 1
ATOM 1905 C CA . LEU A 1 250 ? 48.551 5.793 -32.536 1.00 87.00 250 LEU A CA 1
ATOM 1906 C C . LEU A 1 250 ? 49.182 4.405 -32.338 1.00 87.00 250 LEU A C 1
ATOM 1908 O O . LEU A 1 250 ? 49.929 4.224 -31.371 1.00 87.00 250 LEU A O 1
ATOM 1912 N N . LYS A 1 251 ? 48.971 3.441 -33.250 1.00 87.81 251 LYS A N 1
ATOM 1913 C CA . LYS A 1 251 ? 49.668 2.142 -33.197 1.00 87.81 251 LYS A CA 1
ATOM 1914 C C . LYS A 1 251 ? 51.182 2.296 -33.299 1.00 87.81 251 LYS A C 1
ATOM 1916 O O . LYS A 1 251 ? 51.908 1.650 -32.544 1.00 87.81 251 LYS A O 1
ATOM 1921 N N . GLY A 1 252 ? 51.657 3.224 -34.136 1.00 84.19 252 GLY A N 1
ATOM 1922 C CA . GLY A 1 252 ? 53.082 3.567 -34.257 1.00 84.19 252 GLY A CA 1
ATOM 1923 C C . GLY A 1 252 ? 53.698 4.155 -32.980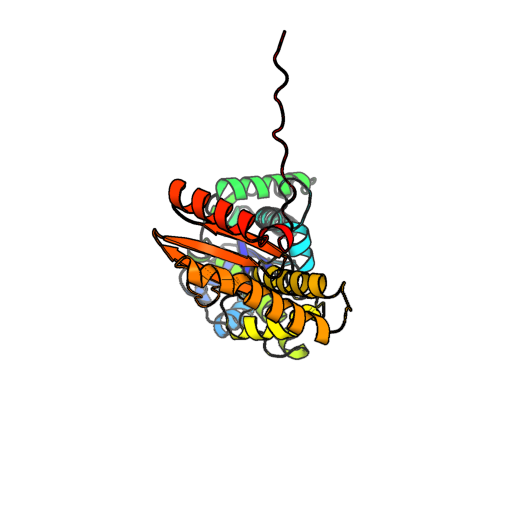 1.00 84.19 252 GLY A C 1
ATOM 1924 O O . GLY A 1 252 ? 54.916 4.216 -32.850 1.00 84.19 252 GLY A O 1
ATOM 1925 N N . HIS A 1 253 ? 52.862 4.534 -32.011 1.00 86.00 253 HIS A N 1
ATOM 1926 C CA . HIS A 1 253 ? 53.257 5.096 -30.721 1.00 86.00 253 HIS A CA 1
ATOM 1927 C C . HIS A 1 253 ? 52.939 4.163 -29.538 1.00 86.00 253 HIS A C 1
ATOM 1929 O O . HIS A 1 253 ? 52.874 4.609 -28.392 1.00 86.00 253 HIS A O 1
ATOM 1935 N N . GLY A 1 254 ? 52.748 2.865 -29.801 1.00 86.12 254 GLY A N 1
ATOM 1936 C CA . GLY A 1 254 ? 52.597 1.842 -28.764 1.00 86.12 254 GLY A CA 1
ATOM 1937 C C . GLY A 1 254 ? 51.185 1.708 -28.188 1.00 86.12 254 GLY A C 1
ATOM 1938 O O . GLY A 1 254 ? 51.030 1.163 -27.094 1.00 86.12 254 GLY A O 1
ATOM 1939 N N . PHE A 1 255 ? 50.160 2.192 -28.896 1.00 91.12 255 PHE A N 1
ATOM 1940 C CA . PHE A 1 255 ? 48.758 1.940 -28.559 1.00 91.12 255 PHE A CA 1
ATOM 1941 C C . PHE A 1 255 ? 48.194 0.765 -29.363 1.00 91.12 255 PHE A C 1
ATOM 1943 O O . PHE A 1 255 ? 48.560 0.533 -30.508 1.00 91.12 255 PHE A O 1
ATOM 1950 N N . SER A 1 256 ? 47.260 0.024 -28.779 1.00 88.00 256 SER A N 1
ATOM 1951 C CA . SER A 1 256 ? 46.575 -1.094 -29.436 1.00 88.00 256 SER A CA 1
ATOM 1952 C C . SER A 1 256 ? 45.075 -0.998 -29.208 1.00 88.00 256 SER A C 1
ATOM 1954 O O . SER A 1 256 ? 44.643 -0.620 -28.118 1.00 88.00 256 SER A O 1
ATOM 1956 N N . PHE A 1 257 ? 44.279 -1.324 -30.227 1.00 89.12 257 PHE A N 1
ATOM 1957 C CA . PHE A 1 257 ? 42.829 -1.397 -30.076 1.00 89.12 257 PHE A CA 1
ATOM 1958 C C . PHE A 1 257 ? 42.444 -2.539 -29.141 1.00 89.12 257 PHE A C 1
ATOM 1960 O O . PHE A 1 257 ? 43.029 -3.620 -29.172 1.00 89.12 257 PHE A O 1
ATOM 1967 N N . VAL A 1 258 ? 41.425 -2.292 -28.330 1.00 86.06 258 VAL A N 1
ATOM 1968 C CA . VAL A 1 258 ? 40.772 -3.302 -27.502 1.00 86.06 258 VAL A CA 1
ATOM 1969 C C . VAL A 1 258 ? 39.265 -3.162 -27.651 1.00 86.06 258 VAL A C 1
ATOM 1971 O O . VAL A 1 258 ? 38.769 -2.094 -28.014 1.00 86.06 258 VAL A O 1
ATOM 1974 N N . SER A 1 259 ? 38.533 -4.232 -27.348 1.00 74.38 259 SER A N 1
ATOM 1975 C CA . SER A 1 259 ? 37.079 -4.231 -27.468 1.00 74.38 259 SER A CA 1
ATOM 1976 C C . SER A 1 259 ? 36.448 -3.104 -26.636 1.00 74.38 259 SER A C 1
ATOM 1978 O O . SER A 1 259 ? 36.792 -2.954 -25.455 1.00 74.38 259 SER A O 1
ATOM 1980 N N . PRO A 1 260 ? 35.518 -2.329 -27.223 1.00 77.81 260 PRO A N 1
ATOM 1981 C CA . PRO A 1 260 ? 34.618 -1.447 -26.494 1.00 77.81 260 PRO A CA 1
ATOM 1982 C C . PRO A 1 260 ? 33.981 -2.146 -25.292 1.00 77.81 260 PRO A C 1
ATOM 1984 O O . PRO A 1 260 ? 33.576 -3.304 -25.364 1.00 77.81 260 PRO A O 1
ATOM 1987 N N . THR A 1 261 ? 33.879 -1.434 -24.175 1.00 62.53 261 THR A N 1
ATOM 1988 C CA . THR A 1 261 ? 33.250 -1.947 -22.940 1.00 62.53 261 THR A CA 1
ATOM 1989 C C . THR A 1 261 ? 31.769 -1.595 -22.840 1.00 62.53 261 THR A C 1
ATOM 1991 O O . THR A 1 261 ? 31.058 -2.111 -21.983 1.00 62.53 261 THR A O 1
ATOM 1994 N N . ASN A 1 262 ? 31.306 -0.694 -23.702 1.00 60.12 262 ASN A N 1
ATOM 1995 C CA . ASN A 1 262 ? 29.920 -0.271 -23.817 1.00 60.12 262 ASN A CA 1
ATOM 1996 C C . ASN A 1 262 ? 29.656 0.169 -25.273 1.00 60.12 262 ASN A C 1
ATOM 1998 O O . ASN A 1 262 ? 30.604 0.519 -25.980 1.00 60.12 262 ASN A O 1
ATOM 2002 N N . PRO A 1 263 ? 28.392 0.172 -25.729 1.00 51.34 263 PRO A N 1
ATOM 2003 C CA . PRO A 1 263 ? 28.046 0.424 -27.131 1.00 51.34 263 PRO A CA 1
ATOM 2004 C C . PRO A 1 263 ? 28.265 1.876 -27.590 1.00 51.34 263 PRO A C 1
ATOM 2006 O O . PRO A 1 263 ? 28.028 2.192 -28.752 1.00 51.34 263 PRO A O 1
ATOM 2009 N N . TYR A 1 264 ? 28.706 2.771 -26.701 1.00 65.50 264 TYR A N 1
ATOM 2010 C CA . TYR A 1 264 ? 28.941 4.181 -27.010 1.00 65.50 264 TYR A CA 1
ATOM 2011 C C . TYR A 1 264 ? 30.414 4.495 -27.294 1.00 65.50 264 TYR A C 1
ATOM 2013 O O . TYR A 1 264 ? 30.741 5.645 -27.581 1.00 65.50 264 TYR A O 1
ATOM 2021 N N . GLU A 1 265 ? 31.308 3.508 -27.203 1.00 76.88 265 GLU A N 1
ATOM 2022 C CA . GLU A 1 265 ? 32.737 3.643 -27.497 1.00 76.88 265 GLU A CA 1
ATOM 2023 C C . GLU A 1 265 ? 33.025 3.247 -28.952 1.00 76.88 265 GLU A C 1
ATOM 2025 O O . GLU A 1 265 ? 32.857 2.094 -29.336 1.00 76.88 265 GLU A O 1
ATOM 2030 N N . VAL A 1 266 ? 33.490 4.212 -29.746 1.00 80.69 266 VAL A N 1
ATOM 2031 C CA . VAL A 1 266 ? 33.892 4.047 -31.157 1.00 80.69 266 VAL A CA 1
ATOM 2032 C C . VAL A 1 266 ? 35.335 3.576 -31.267 1.00 80.69 266 VAL A C 1
ATOM 2034 O O . VAL A 1 266 ? 35.665 2.712 -32.071 1.00 80.69 266 VAL A O 1
ATOM 2037 N N . VAL A 1 267 ? 36.210 4.136 -30.430 1.00 85.81 267 VAL A N 1
ATOM 2038 C CA . VAL A 1 267 ? 37.610 3.721 -30.322 1.00 85.81 267 VAL A CA 1
ATOM 2039 C C . VAL A 1 267 ? 37.916 3.485 -28.860 1.00 85.81 267 VAL A C 1
ATOM 2041 O O . VAL A 1 267 ? 37.678 4.355 -28.025 1.00 85.81 267 VAL A O 1
ATOM 2044 N N . ARG A 1 268 ? 38.504 2.333 -28.553 1.00 91.12 268 ARG A N 1
ATOM 2045 C CA . ARG A 1 268 ? 39.160 2.088 -27.275 1.00 91.12 268 ARG A CA 1
ATOM 2046 C C . ARG A 1 268 ? 40.552 1.547 -27.547 1.00 91.12 268 ARG A C 1
ATOM 2048 O O . ARG A 1 268 ? 40.699 0.492 -28.156 1.00 91.12 268 ARG A O 1
ATOM 2055 N N . MET A 1 269 ? 41.573 2.260 -27.082 1.00 92.56 269 MET A N 1
ATOM 2056 C CA . MET A 1 269 ? 42.962 1.832 -27.205 1.00 92.56 269 MET A CA 1
ATOM 2057 C C . MET A 1 269 ? 43.650 1.789 -25.849 1.00 92.56 269 MET A C 1
ATOM 2059 O O . MET A 1 269 ? 43.438 2.667 -25.013 1.00 92.56 269 MET A O 1
ATOM 2063 N N . LYS A 1 270 ? 44.508 0.792 -25.644 1.00 90.19 270 LYS A N 1
ATOM 2064 C CA . LYS A 1 270 ? 45.423 0.718 -24.501 1.00 90.19 270 LYS A CA 1
ATOM 2065 C C . LYS A 1 270 ? 46.850 0.969 -24.962 1.00 90.19 270 LYS A C 1
ATOM 2067 O O . LYS A 1 270 ? 47.285 0.386 -25.952 1.00 90.19 270 LYS A O 1
ATOM 2072 N N . GLY A 1 271 ? 47.556 1.828 -24.239 1.00 86.81 271 GLY A N 1
ATOM 2073 C CA . GLY A 1 271 ? 48.973 2.118 -24.428 1.00 86.81 271 GLY A CA 1
ATOM 2074 C C . GLY A 1 271 ? 49.815 1.697 -23.227 1.00 86.81 271 GLY A C 1
ATOM 2075 O O . GLY A 1 271 ? 49.318 1.133 -22.246 1.00 86.81 271 GLY A O 1
ATOM 2076 N N . ALA A 1 272 ? 51.109 1.996 -23.301 1.00 78.25 272 ALA A N 1
ATOM 2077 C CA . ALA A 1 272 ? 52.053 1.734 -22.221 1.00 78.25 272 ALA A CA 1
ATOM 2078 C C . ALA A 1 272 ? 51.665 2.451 -20.908 1.00 78.25 272 ALA A C 1
ATOM 2080 O O . ALA A 1 272 ? 50.919 3.431 -20.899 1.00 78.25 272 ALA A O 1
ATOM 2081 N N . ALA A 1 273 ? 52.185 1.949 -19.782 1.00 77.25 273 ALA A N 1
ATOM 2082 C CA . ALA A 1 273 ? 51.975 2.513 -18.443 1.00 77.25 273 ALA A CA 1
ATOM 2083 C C . ALA A 1 273 ? 50.493 2.657 -18.015 1.00 77.25 273 ALA A C 1
ATOM 2085 O O . ALA A 1 273 ? 50.156 3.511 -17.197 1.00 77.25 273 ALA A O 1
ATOM 2086 N N . GLY A 1 274 ? 49.602 1.814 -18.553 1.00 79.31 274 GLY A N 1
ATOM 2087 C CA . GLY A 1 274 ? 48.189 1.765 -18.160 1.00 79.31 274 GLY A CA 1
ATOM 2088 C C . GLY A 1 274 ? 47.320 2.871 -18.762 1.00 79.31 274 GLY A C 1
ATOM 2089 O O . GLY A 1 274 ? 46.195 3.075 -18.302 1.00 79.31 274 GLY A O 1
ATOM 2090 N N . VAL A 1 275 ? 47.812 3.583 -19.781 1.00 90.56 275 VAL A N 1
ATOM 2091 C CA . VAL A 1 275 ? 47.034 4.630 -20.448 1.00 90.56 275 VAL A CA 1
ATOM 2092 C C . VAL A 1 275 ? 45.950 4.012 -21.328 1.00 90.56 275 VAL A C 1
ATOM 2094 O O . VAL A 1 275 ? 46.211 3.096 -22.104 1.00 90.56 275 VAL A O 1
ATOM 2097 N N . THR A 1 276 ? 44.729 4.528 -21.231 1.00 91.94 276 THR A N 1
ATOM 2098 C CA . THR A 1 276 ? 43.597 4.137 -22.075 1.00 91.94 276 THR A CA 1
ATOM 2099 C C . THR A 1 276 ? 43.019 5.361 -22.771 1.00 91.94 276 THR A C 1
ATOM 2101 O O . THR A 1 276 ? 42.699 6.349 -22.114 1.00 91.94 276 THR A O 1
ATOM 2104 N N . ILE A 1 277 ? 42.862 5.290 -24.089 1.00 89.56 277 ILE A N 1
ATOM 2105 C CA . ILE A 1 277 ? 42.235 6.324 -24.916 1.00 89.56 277 ILE A CA 1
ATOM 2106 C C . ILE A 1 277 ? 40.863 5.815 -25.345 1.00 89.56 277 ILE A C 1
ATOM 2108 O O . ILE A 1 277 ? 40.747 4.692 -25.834 1.00 89.56 277 ILE A O 1
ATOM 2112 N N . ILE A 1 278 ? 39.828 6.628 -25.149 1.00 87.50 278 ILE A N 1
ATOM 2113 C CA . ILE A 1 278 ? 38.442 6.280 -25.454 1.00 87.50 278 ILE A CA 1
ATOM 2114 C C . ILE A 1 278 ? 37.803 7.404 -26.262 1.00 87.50 278 ILE A C 1
ATOM 2116 O O . ILE A 1 278 ? 37.696 8.535 -25.784 1.00 87.50 278 ILE A O 1
ATOM 2120 N N . ARG A 1 279 ? 37.336 7.077 -27.464 1.00 83.75 279 ARG A N 1
ATOM 2121 C CA . ARG A 1 279 ? 36.505 7.935 -28.305 1.00 83.75 279 ARG A CA 1
ATOM 2122 C C . ARG A 1 279 ? 35.060 7.477 -28.206 1.00 83.75 279 ARG A C 1
ATOM 2124 O O . ARG A 1 279 ? 34.773 6.319 -28.490 1.00 83.75 279 ARG A O 1
ATOM 2131 N N . TYR A 1 280 ? 34.162 8.383 -27.851 1.00 77.50 280 TYR A N 1
ATOM 2132 C CA . TYR A 1 280 ? 32.731 8.099 -27.811 1.00 77.50 280 TYR A CA 1
ATOM 2133 C C . TYR A 1 280 ? 32.040 8.507 -29.109 1.00 77.50 280 TYR A C 1
ATOM 2135 O O . TYR A 1 280 ? 32.503 9.412 -29.806 1.00 77.50 280 TYR A O 1
ATOM 2143 N N . THR A 1 281 ? 30.888 7.896 -29.379 1.00 63.19 281 THR A N 1
ATOM 2144 C CA . THR A 1 281 ? 30.004 8.234 -30.509 1.00 63.19 281 THR A CA 1
ATOM 2145 C C . THR A 1 281 ? 29.555 9.693 -30.481 1.00 63.19 281 THR A C 1
ATOM 2147 O O . THR A 1 281 ? 29.312 10.283 -31.522 1.00 63.19 281 THR A O 1
ATOM 2150 N N . THR A 1 282 ? 29.521 10.307 -29.294 1.00 63.44 282 THR A N 1
ATOM 2151 C CA . THR A 1 282 ? 29.210 11.731 -29.072 1.00 63.44 282 THR A CA 1
ATOM 2152 C C . THR A 1 282 ? 30.323 12.691 -29.487 1.00 63.44 282 THR A C 1
ATOM 2154 O O . THR A 1 282 ? 30.197 13.900 -29.320 1.00 63.44 282 THR A O 1
ATOM 2157 N N . GLY A 1 283 ? 31.460 12.169 -29.937 1.00 71.06 283 GLY A N 1
ATOM 2158 C CA . GLY A 1 283 ? 32.628 12.969 -30.252 1.00 71.06 283 GLY A CA 1
ATOM 2159 C C . GLY A 1 283 ? 33.439 13.413 -29.031 1.00 71.06 283 GLY A C 1
ATOM 2160 O O . GLY A 1 283 ? 34.301 14.287 -29.130 1.00 71.06 283 GLY A O 1
ATOM 2161 N N . LYS A 1 284 ? 33.218 12.797 -27.868 1.00 78.12 284 LYS A N 1
ATOM 2162 C CA . LYS A 1 284 ? 34.049 12.999 -26.675 1.00 78.12 284 LYS A CA 1
ATOM 2163 C C . LYS A 1 284 ? 35.302 12.123 -26.740 1.00 78.12 284 LYS A C 1
ATOM 2165 O O . LYS A 1 284 ? 35.203 10.930 -27.017 1.00 78.12 284 LYS A O 1
ATOM 2170 N N . LEU A 1 285 ? 36.470 12.693 -26.441 1.00 83.81 285 LEU A N 1
ATOM 2171 C CA . LEU A 1 285 ? 37.730 11.959 -26.284 1.00 83.81 285 LEU A CA 1
ATOM 2172 C C . LEU A 1 285 ? 38.163 11.968 -24.815 1.00 83.81 285 LEU A C 1
ATOM 2174 O O . LEU A 1 285 ? 38.197 13.019 -24.177 1.00 83.81 285 LEU A O 1
ATOM 2178 N N . VAL A 1 286 ? 38.468 10.795 -24.267 1.00 85.69 286 VAL A N 1
ATOM 2179 C CA . VAL A 1 286 ? 38.896 10.625 -22.875 1.00 85.69 286 VAL A CA 1
ATOM 2180 C C . VAL A 1 286 ? 40.213 9.864 -22.848 1.00 85.69 286 VAL A C 1
ATOM 2182 O O . VAL A 1 286 ? 40.321 8.796 -23.441 1.00 85.69 286 VAL A O 1
ATOM 2185 N N . VAL A 1 287 ? 41.192 10.394 -22.117 1.00 89.19 287 VAL A N 1
ATOM 2186 C CA . VAL A 1 287 ? 42.456 9.715 -21.822 1.00 89.19 287 VAL A CA 1
ATOM 2187 C C . VAL A 1 287 ? 42.491 9.414 -20.327 1.00 89.19 287 VAL A C 1
ATOM 2189 O O . VAL A 1 287 ? 42.320 10.305 -19.498 1.00 89.19 287 VAL A O 1
ATOM 2192 N N . GLN A 1 288 ? 42.670 8.149 -19.972 1.00 86.00 288 GLN A N 1
ATOM 2193 C CA . GLN A 1 288 ? 42.745 7.656 -18.596 1.00 86.00 288 GLN A CA 1
ATOM 2194 C C . GLN A 1 288 ? 44.136 7.078 -18.352 1.00 86.00 288 GLN A C 1
ATOM 2196 O O . GLN A 1 288 ? 44.725 6.521 -19.270 1.00 86.00 288 GLN A O 1
ATOM 2201 N N . GLY A 1 289 ? 44.662 7.190 -17.135 1.00 86.81 289 GLY A N 1
ATOM 2202 C CA . GLY A 1 289 ? 45.970 6.647 -16.762 1.00 86.81 289 GLY A CA 1
ATOM 2203 C C . GLY A 1 289 ? 46.707 7.544 -15.762 1.00 86.81 289 GLY A C 1
ATOM 2204 O O . GLY A 1 289 ? 46.183 8.601 -15.403 1.00 86.81 289 GLY A O 1
ATOM 2205 N N . PRO A 1 290 ? 47.910 7.140 -15.314 1.00 85.06 290 PRO A N 1
ATOM 2206 C CA . PRO A 1 290 ? 48.744 7.926 -14.400 1.00 85.06 290 PRO A CA 1
ATOM 2207 C C . PRO A 1 290 ? 49.089 9.305 -14.981 1.00 85.06 290 PRO A C 1
ATOM 2209 O O . PRO A 1 290 ? 49.390 9.398 -16.170 1.00 85.06 290 PRO A O 1
ATOM 2212 N N . ASP A 1 291 ? 49.099 10.361 -14.157 1.00 75.12 291 ASP A N 1
ATOM 2213 C CA . ASP A 1 291 ? 49.150 11.767 -14.609 1.00 75.12 291 ASP A CA 1
ATOM 2214 C C . ASP A 1 291 ? 50.270 12.073 -15.620 1.00 75.12 291 ASP A C 1
ATOM 2216 O O . ASP A 1 291 ? 50.024 12.717 -16.641 1.00 75.12 291 ASP A O 1
ATOM 2220 N N . GLY A 1 292 ? 51.486 11.559 -15.399 1.00 80.06 292 GLY A N 1
ATOM 2221 C CA . GLY A 1 292 ? 52.612 11.760 -16.320 1.00 80.06 292 GLY A CA 1
ATOM 2222 C C . GLY A 1 292 ? 52.427 11.072 -17.679 1.00 80.06 292 GLY A C 1
ATOM 2223 O O . GLY A 1 292 ? 52.718 11.657 -18.722 1.00 80.06 292 GLY A O 1
ATOM 2224 N N . ALA A 1 293 ? 51.893 9.849 -17.685 1.00 79.56 293 ALA A N 1
ATOM 2225 C CA . ALA A 1 293 ? 51.643 9.088 -18.908 1.00 79.56 293 ALA A CA 1
ATOM 2226 C C . ALA A 1 293 ? 50.411 9.621 -19.662 1.00 79.56 293 ALA A C 1
ATOM 2228 O O . ALA A 1 293 ? 50.425 9.720 -20.891 1.00 79.56 293 ALA A O 1
ATOM 2229 N N . ARG A 1 294 ? 49.381 10.056 -18.924 1.00 86.44 294 ARG A N 1
ATOM 2230 C CA . ARG A 1 294 ? 48.180 10.706 -19.457 1.00 86.44 294 ARG A CA 1
ATOM 2231 C C . ARG A 1 294 ? 48.519 12.020 -20.160 1.00 86.44 294 ARG A C 1
ATOM 2233 O O . ARG A 1 294 ? 48.119 12.210 -21.303 1.00 86.44 294 ARG A O 1
ATOM 2240 N N . ALA A 1 295 ? 49.316 12.884 -19.529 1.00 81.38 295 ALA A N 1
ATOM 2241 C CA . ALA A 1 295 ? 49.716 14.172 -20.102 1.00 81.38 295 ALA A CA 1
ATOM 2242 C C . ALA A 1 295 ? 50.582 14.031 -21.369 1.00 81.38 295 ALA A C 1
ATOM 2244 O O . ALA A 1 295 ? 50.551 14.898 -22.245 1.00 81.38 295 ALA A O 1
ATOM 2245 N N . ASN A 1 296 ? 51.368 12.955 -21.478 1.00 84.88 296 ASN A N 1
ATOM 2246 C CA . ASN A 1 296 ? 52.130 12.647 -22.690 1.00 84.88 296 ASN A CA 1
ATOM 2247 C C . ASN A 1 296 ? 51.214 12.154 -23.819 1.00 84.88 296 ASN A C 1
ATOM 2249 O O . ASN A 1 296 ? 51.354 12.600 -24.957 1.00 84.88 296 ASN A O 1
ATOM 2253 N N . ALA A 1 297 ? 50.243 11.293 -23.504 1.00 85.25 297 ALA A N 1
ATOM 2254 C CA . ALA A 1 297 ? 49.258 10.816 -24.471 1.00 85.25 297 ALA A CA 1
ATOM 2255 C C . ALA A 1 297 ? 48.339 11.943 -24.980 1.00 85.25 297 ALA A C 1
ATOM 2257 O O . ALA A 1 297 ? 48.089 12.029 -26.178 1.00 85.25 297 ALA A O 1
ATOM 2258 N N . GLU A 1 298 ? 47.901 12.856 -24.108 1.00 86.75 298 GLU A N 1
ATOM 2259 C CA . GLU A 1 298 ? 47.128 14.048 -24.496 1.00 86.75 298 GLU A CA 1
ATOM 2260 C C . GLU A 1 298 ? 47.917 14.958 -25.459 1.00 86.75 298 GLU A C 1
ATOM 2262 O O . GLU A 1 298 ? 47.364 15.433 -26.452 1.00 86.75 298 GLU A O 1
ATOM 2267 N N . ARG A 1 299 ? 49.225 15.154 -25.221 1.00 85.81 299 ARG A N 1
ATOM 2268 C CA . ARG A 1 299 ? 50.108 15.915 -26.125 1.00 85.81 299 ARG A CA 1
ATOM 2269 C C . ARG A 1 299 ? 50.276 15.245 -27.488 1.00 85.81 299 ARG A C 1
ATOM 2271 O O . ARG A 1 299 ? 50.209 15.934 -28.502 1.00 85.81 299 ARG A O 1
ATOM 2278 N N . LEU A 1 300 ? 50.449 13.924 -27.512 1.00 86.62 300 LEU A N 1
ATOM 2279 C CA . LEU A 1 300 ? 50.561 13.144 -28.747 1.00 86.62 300 LEU A CA 1
ATOM 2280 C C . LEU A 1 300 ? 49.278 13.222 -29.592 1.00 86.62 300 LEU A C 1
ATOM 2282 O O . LEU A 1 300 ? 49.331 13.462 -30.796 1.00 86.62 300 LEU A O 1
ATOM 2286 N N . ILE A 1 301 ? 48.115 13.072 -28.953 1.00 86.25 301 ILE A N 1
ATOM 2287 C CA . ILE A 1 301 ? 46.800 13.217 -29.597 1.00 86.25 301 ILE A CA 1
ATOM 2288 C C . ILE A 1 301 ? 46.653 14.611 -30.218 1.00 86.25 301 ILE A C 1
ATOM 2290 O O . ILE A 1 301 ? 46.184 14.738 -31.349 1.00 86.25 301 ILE A O 1
ATOM 2294 N N . ALA A 1 302 ? 47.066 15.658 -29.496 1.00 83.62 302 ALA A N 1
ATOM 2295 C CA . ALA A 1 302 ? 47.017 17.025 -30.000 1.00 83.62 302 ALA A CA 1
ATOM 2296 C C . ALA A 1 302 ? 47.962 17.235 -31.196 1.00 83.62 302 ALA A C 1
ATOM 2298 O O . ALA A 1 302 ? 47.550 17.843 -32.182 1.00 83.62 302 ALA A O 1
ATOM 2299 N N . SER A 1 303 ? 49.189 16.697 -31.154 1.00 84.19 303 SER A N 1
ATOM 2300 C CA . SER A 1 303 ? 50.150 16.823 -32.262 1.00 84.19 303 SER A CA 1
ATOM 2301 C C . SER A 1 303 ? 49.722 16.086 -33.530 1.00 84.19 303 SER A C 1
ATOM 2303 O O . SER A 1 303 ? 50.073 16.511 -34.624 1.00 84.19 303 SER A O 1
ATOM 2305 N N . LEU A 1 304 ? 48.947 15.006 -33.392 1.00 82.44 304 LEU A N 1
ATOM 2306 C CA . LEU A 1 304 ? 48.398 14.244 -34.517 1.00 82.44 304 LEU A CA 1
ATOM 2307 C C . LEU A 1 304 ? 47.083 14.836 -35.058 1.00 82.44 304 LEU A C 1
ATOM 2309 O O . LEU A 1 304 ? 46.455 14.240 -35.926 1.00 82.44 304 LEU A O 1
ATOM 2313 N N . GLY A 1 305 ? 46.619 15.976 -34.529 1.00 78.81 305 GLY A N 1
ATOM 2314 C CA . GLY A 1 305 ? 45.359 16.603 -34.952 1.00 78.81 305 GLY A CA 1
ATOM 2315 C C . GLY A 1 305 ? 44.098 15.832 -34.539 1.00 78.81 305 GLY A C 1
ATOM 2316 O O . GLY A 1 305 ? 42.981 16.259 -34.834 1.00 78.81 305 GLY A O 1
ATOM 2317 N N . LEU A 1 306 ? 44.245 14.746 -33.773 1.00 76.56 306 LEU A N 1
ATOM 2318 C CA . LEU A 1 306 ? 43.145 13.888 -33.316 1.00 76.56 306 LEU A CA 1
ATOM 2319 C C . LEU A 1 306 ? 42.228 14.593 -32.301 1.00 76.56 306 LEU A C 1
ATOM 2321 O O . LEU A 1 306 ? 41.152 14.092 -31.988 1.00 76.56 306 LEU A O 1
ATOM 2325 N N . ALA A 1 307 ? 42.639 15.769 -31.808 1.00 60.41 307 ALA A N 1
ATOM 2326 C CA . ALA A 1 307 ? 41.870 16.636 -30.918 1.00 60.41 307 ALA A CA 1
ATOM 2327 C C . ALA A 1 307 ? 40.808 17.505 -31.639 1.00 60.41 307 ALA A C 1
ATOM 2329 O O . ALA A 1 307 ? 39.801 17.855 -31.027 1.00 60.41 307 ALA A O 1
ATOM 2330 N N . GLN A 1 308 ? 40.993 17.852 -32.923 1.00 53.25 308 GLN A N 1
ATOM 2331 C CA . GLN A 1 308 ? 40.054 18.704 -33.686 1.00 53.25 308 GLN A CA 1
ATOM 2332 C C . GLN A 1 308 ? 39.002 17.917 -34.469 1.00 53.25 308 GLN A C 1
ATOM 2334 O O . GLN A 1 308 ? 37.880 18.395 -34.605 1.00 53.25 308 GLN A O 1
ATOM 2339 N N . ALA A 1 309 ? 39.271 16.652 -34.793 1.00 49.66 309 ALA A N 1
ATOM 2340 C CA . ALA A 1 309 ? 38.200 15.678 -35.006 1.00 49.66 309 ALA A CA 1
ATOM 2341 C C . ALA A 1 309 ? 37.365 15.453 -33.720 1.00 49.66 309 ALA A C 1
ATOM 2343 O O . ALA A 1 309 ? 36.401 14.698 -33.733 1.00 49.66 309 ALA A O 1
ATOM 2344 N N . ALA A 1 310 ? 37.725 16.084 -32.590 1.00 46.19 310 ALA A N 1
ATOM 2345 C CA . ALA A 1 310 ? 37.320 15.716 -31.240 1.00 46.19 310 ALA A CA 1
ATOM 2346 C C . ALA A 1 310 ? 36.839 16.847 -30.310 1.00 46.19 310 ALA A C 1
ATOM 2348 O O . ALA A 1 310 ? 36.966 16.702 -29.095 1.00 46.19 310 ALA A O 1
ATOM 2349 N N . GLY A 1 311 ? 36.222 17.912 -30.840 1.00 35.78 311 GLY A N 1
ATOM 2350 C CA . GLY A 1 311 ? 35.260 18.747 -30.092 1.00 35.78 311 GLY A CA 1
ATOM 2351 C C . GLY A 1 311 ? 35.653 19.145 -28.659 1.00 35.78 311 GLY A C 1
ATOM 2352 O O . GLY A 1 311 ? 34.851 19.006 -27.737 1.00 35.78 311 GLY A O 1
ATOM 2353 N N . LEU A 1 312 ? 36.884 19.615 -28.446 1.00 36.69 312 LEU A N 1
ATOM 2354 C CA . LEU A 1 312 ? 37.342 20.131 -27.154 1.00 36.69 312 LEU A CA 1
ATOM 2355 C C . LEU A 1 312 ? 37.319 21.665 -27.167 1.00 36.69 312 LEU A C 1
ATOM 2357 O O . LEU A 1 312 ? 38.284 22.311 -27.571 1.00 36.69 312 LEU A O 1
ATOM 2361 N N . GLU A 1 313 ? 36.227 22.261 -26.678 1.00 30.64 313 GLU A N 1
ATOM 2362 C CA . GLU A 1 313 ? 36.260 23.651 -26.222 1.00 30.64 313 GLU A CA 1
ATOM 2363 C C . GLU A 1 313 ? 37.171 23.760 -24.994 1.00 30.64 313 GLU A C 1
ATOM 2365 O O . GLU A 1 313 ? 36.968 23.122 -23.954 1.00 30.64 313 GLU A O 1
ATOM 2370 N N . SER A 1 314 ? 38.197 24.599 -25.116 1.00 31.70 314 SER A N 1
ATOM 2371 C CA . SER A 1 314 ? 39.087 24.947 -24.018 1.00 31.70 314 SER A CA 1
ATOM 2372 C C . SER A 1 314 ? 38.318 25.728 -22.944 1.00 31.70 314 SER A C 1
ATOM 2374 O O . SER A 1 314 ? 37.909 26.875 -23.130 1.00 31.70 314 SER A O 1
ATOM 2376 N N . LYS A 1 315 ? 38.134 25.128 -21.763 1.00 31.84 315 LYS A N 1
ATOM 2377 C CA . LYS A 1 315 ? 37.724 25.883 -20.572 1.00 31.84 315 LYS A CA 1
ATOM 2378 C C . LYS A 1 315 ? 38.849 26.849 -20.200 1.00 31.84 315 LYS A C 1
ATOM 2380 O O . LYS A 1 315 ? 39.853 26.440 -19.621 1.00 31.84 315 LYS A O 1
ATOM 2385 N N . ARG A 1 316 ? 38.666 28.141 -20.490 1.00 31.11 316 ARG A N 1
ATOM 2386 C CA . ARG A 1 316 ? 39.465 29.210 -19.872 1.00 31.11 316 ARG A CA 1
ATOM 2387 C C . ARG A 1 316 ? 39.332 29.130 -18.340 1.00 31.11 316 ARG A C 1
ATOM 2389 O O . ARG A 1 316 ? 38.226 28.894 -17.841 1.00 31.11 316 ARG A O 1
ATOM 2396 N N . PRO A 1 317 ? 40.413 29.342 -17.572 1.00 33.97 317 PRO A N 1
ATOM 2397 C CA . PRO A 1 317 ? 40.347 29.318 -16.117 1.00 33.97 317 PRO A CA 1
ATOM 2398 C C . PRO A 1 317 ? 39.554 30.528 -15.604 1.00 33.97 317 PRO A C 1
ATOM 2400 O O . PRO A 1 317 ? 39.830 31.672 -15.965 1.00 33.97 317 PRO A O 1
ATOM 2403 N N . ARG A 1 318 ? 38.556 30.276 -14.747 1.00 34.81 318 ARG A N 1
ATOM 2404 C CA . ARG A 1 318 ? 37.827 31.321 -14.014 1.00 34.81 318 ARG A CA 1
ATOM 2405 C C . ARG A 1 318 ? 38.789 32.002 -13.038 1.00 34.81 318 ARG A C 1
ATOM 2407 O O . ARG A 1 318 ? 39.169 31.412 -12.029 1.00 34.81 318 ARG A O 1
ATOM 2414 N N . GLY A 1 319 ? 39.174 33.238 -13.342 1.00 32.91 319 GLY A N 1
ATOM 2415 C CA . GLY A 1 319 ? 39.899 34.104 -12.417 1.00 32.91 319 GLY A CA 1
ATOM 2416 C C . GLY A 1 319 ? 39.042 34.432 -11.191 1.00 32.91 319 GLY A C 1
ATOM 2417 O O . GLY A 1 319 ? 37.914 34.904 -11.318 1.00 32.91 319 GLY A O 1
ATOM 2418 N N . ARG A 1 320 ? 39.586 34.177 -9.998 1.00 33.22 320 ARG A N 1
ATOM 2419 C CA . ARG A 1 320 ? 39.112 34.746 -8.728 1.00 33.22 320 ARG A CA 1
ATOM 2420 C C . ARG A 1 320 ? 39.371 36.260 -8.740 1.00 33.22 320 ARG A C 1
ATOM 2422 O O . ARG A 1 320 ? 40.524 36.632 -8.965 1.00 33.22 320 ARG A O 1
ATOM 2429 N N . PRO A 1 321 ? 38.401 37.129 -8.418 1.00 36.94 321 PRO A N 1
ATOM 2430 C CA . PRO A 1 321 ? 38.730 38.501 -8.068 1.00 36.94 321 PRO A CA 1
ATOM 2431 C C . PRO A 1 321 ? 39.391 38.519 -6.683 1.00 36.94 321 PRO A C 1
ATOM 2433 O O . PRO A 1 321 ? 38.858 37.976 -5.710 1.00 36.94 321 PRO A O 1
ATOM 2436 N N . LYS A 1 322 ? 40.591 39.106 -6.610 1.00 35.94 322 LYS A N 1
ATOM 2437 C CA . LYS A 1 322 ? 41.252 39.459 -5.351 1.00 35.94 322 LYS A CA 1
ATOM 2438 C C . LYS A 1 322 ? 40.478 40.605 -4.699 1.00 35.94 322 LYS A C 1
ATOM 2440 O O . LYS A 1 322 ? 40.158 41.583 -5.364 1.00 35.94 322 LYS A O 1
ATOM 2445 N N . LYS A 1 323 ? 40.230 40.466 -3.396 1.00 40.12 323 LYS A N 1
ATOM 2446 C CA . LYS A 1 323 ? 39.899 41.574 -2.498 1.00 40.12 323 LYS A CA 1
ATOM 2447 C C . LYS A 1 323 ? 41.049 42.588 -2.500 1.00 40.12 323 LYS A C 1
ATOM 2449 O O . LYS A 1 323 ? 42.191 42.186 -2.267 1.00 40.12 323 LYS A O 1
ATOM 2454 N N . ALA A 1 324 ? 40.713 43.851 -2.714 1.00 43.66 324 ALA A N 1
ATOM 2455 C CA . ALA A 1 324 ? 41.349 45.032 -2.145 1.00 43.66 324 ALA A CA 1
ATOM 2456 C C . ALA A 1 324 ? 40.223 46.040 -1.902 1.00 43.66 324 ALA A C 1
ATOM 2458 O O . ALA A 1 324 ? 39.371 46.161 -2.812 1.00 43.66 324 ALA A O 1
#

Secondary structure (DSSP, 8-state):
--EEEEEEEE-SS-SBS-EEEEEEEE-HHHHHHHHHHT--TT----HHHHHHHHHHHHTSSEEEEEEPHHHHHHHHH--STT-SHHHHHHHHHHHHHHHHHTTS-EEEEEEE-SSS-HHHHHHHHHHHHHHH-TT-TTTTPEEEEETTGGGT-HHHHHHHHHHHHHHHHHHHHHHHHH---TTS-TT-HHHHHHHHHHGGG--TTB-TTSHHHHHHHHHHHHHHTTSS--S-HHHHHHHHHHHHHHHHGGGGGT-EE---SSTTEEEEEE-GGG-EEEEETTS-EEEES-HHHHHHHHHHHHHTTTTTTTT-------PPPPP-

Solvent-accessible surface area (backbone atoms only — not comparable to full-atom values): 17754 Å² total; per-residue (Å²): 130,66,21,44,29,7,26,23,63,24,50,83,79,34,43,44,45,46,32,18,38,16,33,23,36,37,43,75,68,48,50,56,51,41,52,73,73,64,55,61,37,80,67,91,70,52,72,70,56,39,57,66,45,38,67,66,48,65,73,38,62,61,42,77,48,75,40,46,16,59,58,51,28,50,30,55,67,37,88,57,92,76,48,25,66,71,51,52,48,21,42,48,52,24,51,42,52,52,61,44,40,79,80,38,64,54,44,33,39,39,32,44,34,100,47,95,58,25,74,58,50,48,49,48,21,52,55,38,33,68,76,69,44,85,86,50,76,61,74,77,42,45,78,43,53,35,72,65,28,41,54,74,30,49,48,15,36,42,5,31,38,54,8,39,54,54,42,53,50,56,49,50,59,48,30,75,75,74,44,82,44,61,88,20,33,84,86,36,69,50,17,46,52,41,46,72,71,49,65,82,75,66,60,68,49,47,25,63,70,35,68,71,46,42,49,54,55,48,54,46,53,60,52,52,68,61,64,78,58,93,66,60,76,73,55,58,57,52,53,51,50,53,54,49,56,65,55,51,66,43,44,85,73,56,31,42,82,48,83,58,94,49,97,52,44,70,39,33,30,44,35,71,86,68,24,33,42,36,31,32,74,88,37,47,71,46,74,41,50,51,68,74,59,28,56,51,51,54,51,52,38,50,74,67,49,59,43,73,81,22,78,69,81,79,79,74,81,84,78,77,83,78,90,127

Radius of gyration: 29.78 Å; Cα contacts (8 Å, |Δi|>4): 493; chains: 1; bounding box: 72×65×69 Å

Mean predicted aligned error: 15.41 Å